Protein AF-G7E7Z1-F1 (afdb_monomer)

Sequence (340 aa):
MALSPLGRAVARSFDKIAPLSLAESWDNVGWLLQAARPRTGRPGRTVVLTIDLTTAVYRNLPEDTGIVVAYHPTLFSSIKQIGIGNNALQASILGLARDGISLYSPHTCLDAAVGGINTWLASAFDNVSDAKVCRPVANPPAHHEGAGLGKQVQLSSDVELDEAVKRIKSHLNLKTVMLARSDQPRSQRVRSIAICAGSGGSVIGNADADLLWTGEMSHHEILAATARGTHVVLCNHSNTERGYLHTLKRKLEEELSTDPQAESEAWRVIIAQEDRDPLDDEAASQNTFSVVSLRCCSGAQSSFVDEPRHKDKSAWGARVSLEYFEATSVIGKTAARSRT

Solvent-accessible surface area (backbone atoms only — not comparable to full-atom values): 20015 Å² total; per-residue (Å²): 132,75,75,52,73,63,53,52,45,53,51,57,36,35,58,72,64,30,32,74,84,50,36,55,95,86,60,62,63,46,78,80,37,83,32,86,52,52,38,93,96,28,86,23,41,27,37,36,38,36,51,59,78,40,61,63,34,61,75,66,56,62,84,42,40,22,32,37,38,21,37,50,44,91,69,65,62,94,75,93,73,87,41,66,87,76,41,66,58,44,32,39,53,54,45,34,47,73,58,14,25,20,32,34,14,53,40,52,5,36,42,12,21,59,87,19,50,29,51,55,61,52,62,47,46,92,50,65,67,47,77,45,51,58,44,64,52,93,75,56,58,91,96,27,79,78,19,16,39,29,25,35,37,32,44,71,64,70,37,52,59,70,56,53,52,47,32,49,25,65,66,60,73,40,94,73,67,51,72,49,74,30,95,60,46,78,52,98,43,37,38,26,37,23,32,20,51,28,75,19,35,91,64,42,55,83,58,93,47,34,29,38,39,27,7,37,66,55,72,68,50,51,50,57,25,25,76,70,11,24,26,40,38,33,55,44,39,57,53,53,45,54,71,45,52,62,55,50,44,50,55,48,48,58,44,44,66,71,40,96,58,28,83,86,58,65,61,46,70,48,68,47,88,63,55,69,66,95,72,78,63,62,76,79,74,42,100,67,92,80,87,83,74,84,74,81,84,85,82,82,83,86,80,90,78,85,84,84,88,81,87,86,87,89,82,93,76,93,78,90,79,91,81,85,81,84,85,84,81,86,78,86,78,87,77,87,83,81,85,132

Organism: Mixia osmundae (strain CBS 9802 / IAM 14324 / JCM 22182 / KY 12970) (NCBI:txid764103)

Secondary structure (DSSP, 8-state):
-PPPHHHHHHHHHHHHHS-GGGS-TT---EEEE--SSPPTT----EEEEESS--HHHHHT--TTEEEEEESS-TT-S--S---TTT-HHHHHHHHHHHHT-EEEE-THHHHHSTTSHHHHHHTT-TTEEEEEEEEE-SSPPTT-TT-EEEEEEEEEEEE-HHHHHHHHHHHHT-S--EEE--SS-SSSSEEEEEEESSSTHHHHTT--SSEEEES---HHHHHHHHHTT--EEE--TTHHHHTHHHHHHHHHHHHHHTSTTHHHHT-EEEE-TT---SS--HHHH-------------------------------------PPPP--------------

Nearest PDB structures (foldseek):
  2gx8-assembly1_C-2  TM=8.468E-01  e=5.141E-20  Bacillus cereus ATCC 14579
  2nyd-assembly1_A-3  TM=7.989E-01  e=4.275E-20  Staphylococcus aureus subsp. aureus N315
  3lnl-assembly1_A  TM=7.976E-01  e=4.275E-20  Staphylococcus aureus subsp. aureus N315
  3lnl-assembly1_B  TM=7.979E-01  e=8.707E-19  Staphylococcus aureus subsp. aureus N315
  2nyd-assembly1_B-3  TM=7.815E-01  e=1.114E-18  Staphylococcus aureus subsp. aureus N315

Structure (mmCIF, N/CA/C/O backbone):
data_AF-G7E7Z1-F1
#
_entry.id   AF-G7E7Z1-F1
#
loop_
_atom_site.group_PDB
_atom_site.id
_atom_site.type_symbol
_atom_site.label_atom_id
_atom_site.label_alt_id
_atom_site.label_comp_id
_atom_site.label_asym_id
_atom_site.label_entity_id
_atom_site.label_seq_id
_atom_site.pdbx_PDB_ins_code
_atom_site.Cartn_x
_atom_site.Cartn_y
_atom_site.Cartn_z
_atom_site.occupancy
_atom_site.B_iso_or_equiv
_atom_site.auth_seq_id
_atom_site.auth_comp_id
_atom_site.auth_asym_id
_atom_site.auth_atom_id
_atom_site.pdbx_PDB_model_num
ATOM 1 N N . MET A 1 1 ? 7.240 -4.118 -29.461 1.00 58.16 1 MET A N 1
ATOM 2 C CA . MET A 1 1 ? 8.470 -4.669 -28.837 1.00 58.16 1 MET A CA 1
ATOM 3 C C . MET A 1 1 ? 8.045 -5.459 -27.606 1.00 58.16 1 MET A C 1
ATOM 5 O O . MET A 1 1 ? 6.964 -5.181 -27.109 1.00 58.16 1 MET A O 1
ATOM 9 N N . ALA A 1 2 ? 8.819 -6.443 -27.147 1.00 71.88 2 ALA A N 1
ATOM 10 C CA . ALA A 1 2 ? 8.490 -7.200 -25.933 1.00 71.88 2 ALA A CA 1
ATOM 11 C C . ALA A 1 2 ? 9.121 -6.556 -24.685 1.00 71.88 2 ALA A C 1
ATOM 13 O O . ALA A 1 2 ? 10.171 -5.922 -24.799 1.00 71.88 2 ALA A O 1
ATOM 14 N N . LEU A 1 3 ? 8.513 -6.770 -23.511 1.00 82.00 3 LEU A N 1
ATOM 15 C CA . LEU A 1 3 ? 9.099 -6.430 -22.206 1.00 82.00 3 LEU A CA 1
ATOM 16 C C . LEU A 1 3 ? 10.510 -7.025 -22.052 1.00 82.00 3 LEU A C 1
ATOM 18 O O . LEU A 1 3 ? 10.794 -8.10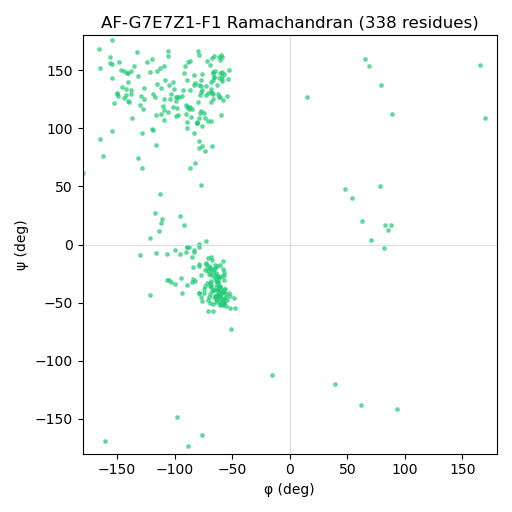8 -22.577 1.00 82.00 3 LEU A O 1
ATOM 22 N N . SER A 1 4 ? 11.370 -6.348 -21.284 1.00 87.44 4 SER A N 1
ATOM 23 C CA . SER A 1 4 ? 12.692 -6.857 -20.887 1.00 87.44 4 SER A CA 1
ATOM 24 C C . SER A 1 4 ? 12.581 -8.172 -20.087 1.00 87.44 4 SER A C 1
ATOM 26 O O . SER A 1 4 ? 11.496 -8.486 -19.591 1.00 87.44 4 SER A O 1
ATOM 28 N N . PRO A 1 5 ? 13.670 -8.956 -19.936 1.00 90.19 5 PRO A N 1
ATOM 29 C CA . PRO A 1 5 ? 13.699 -10.122 -19.046 1.00 90.19 5 PRO A CA 1
ATOM 30 C C . PRO A 1 5 ? 13.132 -9.821 -17.653 1.00 90.19 5 PRO A C 1
ATOM 32 O O . PRO A 1 5 ? 12.132 -10.426 -17.267 1.00 90.19 5 PRO A O 1
ATOM 35 N N . LEU A 1 6 ? 13.670 -8.790 -16.988 1.00 93.12 6 LEU A N 1
ATOM 36 C CA . LEU A 1 6 ? 13.187 -8.317 -15.690 1.00 93.12 6 LEU A CA 1
ATOM 37 C C . LEU A 1 6 ? 11.713 -7.883 -15.743 1.00 93.12 6 LEU A C 1
ATOM 39 O O . LEU A 1 6 ? 10.948 -8.223 -14.852 1.00 93.12 6 LEU A O 1
ATOM 43 N N . GLY A 1 7 ? 11.278 -7.182 -16.798 1.00 93.75 7 GLY A N 1
ATOM 44 C CA . GLY A 1 7 ? 9.880 -6.758 -16.945 1.00 93.75 7 GLY A CA 1
ATOM 45 C C . GLY A 1 7 ? 8.905 -7.933 -17.024 1.00 93.75 7 GLY A C 1
ATOM 46 O O . GLY A 1 7 ? 7.845 -7.904 -16.406 1.00 93.75 7 GLY A O 1
ATOM 47 N N . ARG A 1 8 ? 9.273 -9.008 -17.732 1.00 92.81 8 ARG A N 1
ATOM 48 C CA . ARG A 1 8 ? 8.460 -10.234 -17.784 1.00 92.81 8 ARG A CA 1
ATOM 49 C C . ARG A 1 8 ? 8.453 -10.982 -16.450 1.00 92.81 8 ARG A C 1
ATOM 51 O O . ARG A 1 8 ? 7.424 -11.556 -16.111 1.00 92.81 8 ARG A O 1
ATOM 58 N N . ALA A 1 9 ? 9.571 -10.985 -15.725 1.00 95.50 9 ALA A N 1
ATOM 59 C CA . ALA A 1 9 ? 9.655 -11.592 -14.401 1.00 95.50 9 ALA A CA 1
ATOM 60 C C . ALA A 1 9 ? 8.789 -10.828 -13.389 1.00 95.50 9 ALA A C 1
ATOM 62 O O . ALA A 1 9 ? 7.896 -11.423 -12.802 1.00 95.50 9 ALA A O 1
ATOM 63 N N . VAL A 1 10 ? 8.936 -9.499 -13.301 1.00 96.62 10 VAL A N 1
ATOM 64 C CA . VAL A 1 10 ? 8.112 -8.629 -12.441 1.00 96.62 10 VAL A CA 1
ATOM 65 C C . VAL A 1 10 ? 6.617 -8.788 -12.725 1.00 96.62 10 VAL A C 1
ATOM 67 O O . VAL A 1 10 ? 5.844 -8.892 -11.778 1.00 96.62 10 VAL A O 1
ATOM 70 N N . ALA A 1 11 ? 6.198 -8.872 -13.996 1.00 95.62 11 ALA A N 1
ATOM 71 C CA . ALA A 1 11 ? 4.798 -9.145 -14.333 1.00 95.62 11 ALA A CA 1
ATOM 72 C C . ALA A 1 11 ? 4.307 -10.475 -13.724 1.00 95.62 11 ALA A C 1
ATOM 74 O O . ALA A 1 11 ? 3.325 -10.472 -12.987 1.00 95.62 11 ALA A O 1
ATOM 75 N N . ARG A 1 12 ? 5.041 -11.580 -13.939 1.00 96.00 12 ARG A N 1
ATOM 76 C CA . ARG A 1 12 ? 4.711 -12.899 -13.361 1.00 96.00 12 ARG A CA 1
ATOM 77 C C . ARG A 1 12 ? 4.719 -12.908 -11.832 1.00 96.00 12 ARG A C 1
ATOM 79 O O . ARG A 1 12 ? 3.913 -13.609 -11.230 1.00 96.00 12 ARG A O 1
ATOM 86 N N . SER A 1 13 ? 5.631 -12.167 -11.204 1.00 97.31 13 SER A N 1
ATOM 87 C CA . SER A 1 13 ? 5.672 -12.030 -9.747 1.00 97.31 13 SER A CA 1
ATOM 88 C C . SER A 1 13 ? 4.419 -11.321 -9.233 1.00 97.31 13 SER A C 1
ATOM 90 O O . SER A 1 13 ? 3.801 -11.788 -8.280 1.00 97.31 13 SER A O 1
ATOM 92 N N . PHE A 1 14 ? 3.987 -10.233 -9.881 1.00 97.38 14 PHE A N 1
ATOM 93 C CA . PHE A 1 14 ? 2.755 -9.543 -9.494 1.00 97.38 14 PHE A CA 1
ATOM 94 C C . PHE A 1 14 ? 1.488 -10.353 -9.782 1.00 97.38 14 PHE A C 1
ATOM 96 O O . PHE A 1 14 ? 0.588 -10.316 -8.949 1.00 97.38 14 PHE A O 1
ATOM 103 N N . ASP A 1 15 ? 1.443 -11.165 -10.843 1.00 95.94 15 ASP A N 1
ATOM 104 C CA . ASP A 1 15 ? 0.329 -12.097 -11.095 1.00 95.94 15 ASP A CA 1
ATOM 105 C C . ASP A 1 15 ? 0.085 -13.081 -9.927 1.00 95.94 15 ASP A C 1
ATOM 107 O O . ASP A 1 15 ? -1.032 -13.567 -9.768 1.00 95.94 15 ASP A O 1
ATOM 111 N N . LYS A 1 16 ? 1.102 -13.350 -9.090 1.00 96.56 16 LYS A N 1
ATOM 112 C CA . LYS A 1 16 ? 0.993 -14.166 -7.864 1.00 96.56 16 LYS A CA 1
ATOM 113 C C . LYS A 1 16 ? 0.881 -13.350 -6.571 1.00 96.56 16 LYS A C 1
ATOM 115 O O . LYS A 1 16 ? 0.265 -13.798 -5.612 1.00 96.56 16 LYS A O 1
ATOM 120 N N . ILE A 1 17 ? 1.534 -12.188 -6.488 1.00 97.19 17 ILE A N 1
ATOM 121 C CA . ILE A 1 17 ? 1.544 -11.357 -5.268 1.00 97.19 17 ILE A CA 1
ATOM 122 C C . ILE A 1 17 ? 0.220 -10.598 -5.121 1.00 97.19 17 ILE A C 1
ATOM 124 O O . ILE A 1 17 ? -0.327 -10.507 -4.022 1.00 97.19 17 ILE A O 1
ATOM 128 N N . ALA A 1 18 ? -0.252 -10.015 -6.222 1.00 97.31 18 ALA A N 1
ATOM 129 C CA . ALA A 1 18 ? -1.408 -9.133 -6.297 1.00 97.31 18 ALA A CA 1
ATOM 130 C C . ALA A 1 18 ? -1.873 -9.035 -7.769 1.00 97.31 18 ALA A C 1
ATOM 132 O O . ALA A 1 18 ? -1.567 -8.050 -8.448 1.00 97.31 18 ALA A O 1
ATOM 133 N N . PRO A 1 19 ? -2.555 -10.062 -8.309 1.00 97.19 19 PRO A N 1
ATOM 134 C CA . PRO A 1 19 ? -2.998 -10.062 -9.699 1.00 97.19 19 PRO A CA 1
ATOM 135 C C . PRO A 1 19 ? -3.925 -8.882 -9.997 1.00 97.19 19 PRO A C 1
ATOM 137 O O . PRO A 1 19 ? -4.789 -8.531 -9.194 1.00 97.19 19 PRO A O 1
ATOM 140 N N . LEU A 1 20 ? -3.790 -8.302 -11.194 1.00 97.19 20 LEU A N 1
ATOM 141 C CA . LEU A 1 20 ? -4.512 -7.085 -11.602 1.00 97.19 20 LEU A CA 1
ATOM 142 C C . LEU A 1 20 ? -6.046 -7.216 -11.545 1.00 97.19 20 LEU A C 1
ATOM 144 O O . LEU A 1 20 ? -6.742 -6.215 -11.437 1.00 97.19 20 LEU A O 1
ATOM 148 N N . SER A 1 21 ? -6.581 -8.439 -11.578 1.00 96.81 21 SER A N 1
ATOM 149 C CA . SER A 1 21 ? -8.015 -8.730 -11.419 1.00 96.81 21 SER A CA 1
ATOM 150 C C . SER A 1 21 ? -8.569 -8.462 -10.012 1.00 96.81 21 SER A C 1
ATOM 152 O O . SER A 1 21 ? -9.785 -8.471 -9.839 1.00 96.81 21 SER A O 1
ATOM 154 N N . LEU A 1 22 ? -7.705 -8.215 -9.020 1.00 97.81 22 LEU A N 1
ATOM 155 C CA . LEU A 1 22 ? -8.094 -7.768 -7.679 1.00 97.81 22 LEU A CA 1
ATOM 156 C C . LEU A 1 22 ? -8.276 -6.246 -7.573 1.00 97.81 22 LEU A C 1
ATOM 158 O O . LEU A 1 22 ? -8.746 -5.778 -6.538 1.00 97.81 22 LEU A O 1
ATOM 162 N N . ALA A 1 23 ? -7.868 -5.480 -8.590 1.00 97.38 23 ALA A N 1
ATOM 163 C CA . ALA A 1 23 ? -7.979 -4.028 -8.574 1.00 97.38 23 ALA A CA 1
ATOM 164 C C . AL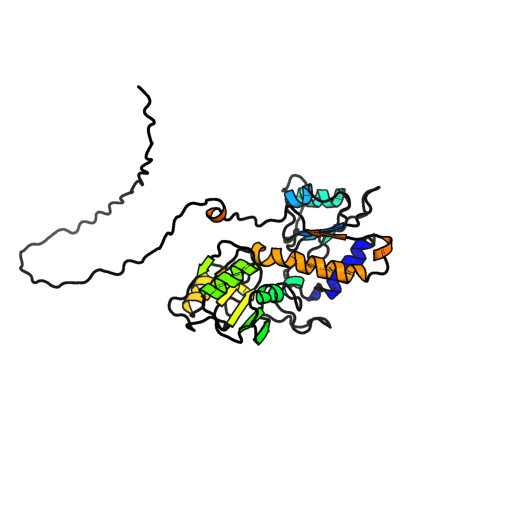A A 1 23 ? -9.433 -3.552 -8.666 1.00 97.38 23 ALA A C 1
ATOM 166 O O . ALA A 1 23 ? -10.315 -4.211 -9.222 1.00 97.38 23 ALA A O 1
ATOM 167 N N . GLU A 1 24 ? -9.660 -2.353 -8.150 1.00 96.50 24 GLU A N 1
ATOM 168 C CA . GLU A 1 24 ? -10.919 -1.641 -8.290 1.00 96.50 24 GLU A CA 1
ATOM 169 C C . GLU A 1 24 ? -11.200 -1.238 -9.744 1.00 96.50 24 GLU A C 1
ATOM 171 O O . GLU A 1 24 ? -10.302 -0.885 -10.504 1.00 96.50 24 GLU A O 1
ATOM 176 N N . SER A 1 25 ? -12.478 -1.209 -10.131 1.00 95.00 25 SER A N 1
ATOM 177 C CA . SER A 1 25 ? -12.891 -0.927 -11.517 1.00 95.00 25 SER A CA 1
ATOM 178 C C . SER A 1 25 ? -12.622 0.505 -12.000 1.00 95.00 25 SER A C 1
ATOM 180 O O . SER A 1 25 ? -12.721 0.770 -13.198 1.00 95.00 25 SER A O 1
ATOM 182 N N . TRP A 1 26 ? -12.314 1.427 -11.085 1.00 94.12 26 TRP A N 1
ATOM 183 C CA . TRP A 1 26 ? -11.920 2.810 -11.371 1.00 94.12 26 TRP A CA 1
ATOM 184 C C . TRP A 1 26 ? -10.400 3.013 -11.407 1.00 94.12 26 TRP A C 1
ATOM 186 O O . TRP A 1 26 ? -9.951 4.107 -11.747 1.00 94.12 26 TRP A O 1
ATOM 196 N N . ASP A 1 27 ? -9.618 2.004 -11.024 1.00 96.75 27 ASP A N 1
ATOM 197 C CA . ASP A 1 27 ? -8.184 2.137 -10.794 1.00 96.75 27 ASP A CA 1
ATOM 198 C C . ASP A 1 27 ? -7.353 1.957 -12.076 1.00 96.75 27 ASP A C 1
ATOM 200 O O . ASP A 1 27 ? -7.785 1.330 -13.046 1.00 96.75 27 ASP A O 1
ATOM 204 N N . ASN A 1 28 ? -6.132 2.496 -12.082 1.00 97.00 28 ASN A N 1
ATOM 205 C CA . ASN A 1 28 ? -5.190 2.374 -13.192 1.00 97.00 28 ASN A CA 1
ATOM 206 C C . ASN A 1 28 ? -3.943 1.593 -12.758 1.00 97.00 28 ASN A C 1
ATOM 208 O O . ASN A 1 28 ? -2.931 2.171 -12.362 1.00 97.00 28 ASN A O 1
ATOM 212 N N . VAL A 1 29 ? -4.036 0.267 -12.836 1.00 97.81 29 VAL A N 1
ATOM 213 C CA . VAL A 1 29 ? -3.003 -0.676 -12.384 1.00 97.81 29 VAL A CA 1
ATOM 214 C C . VAL A 1 29 ? -2.233 -1.320 -13.540 1.00 97.81 29 VAL A C 1
ATOM 216 O O . VAL A 1 29 ? -2.676 -1.359 -14.688 1.00 97.81 29 VAL A O 1
ATOM 219 N N . GLY A 1 30 ? -1.071 -1.889 -13.231 1.00 97.81 30 GLY A N 1
ATOM 220 C CA . GLY A 1 30 ? -0.196 -2.564 -14.182 1.00 97.81 30 GLY A CA 1
ATOM 221 C C . GLY A 1 30 ? 0.867 -1.637 -14.771 1.00 97.81 30 GLY A C 1
ATOM 222 O O . GLY A 1 30 ? 1.461 -0.817 -14.072 1.00 97.81 30 GLY A O 1
ATOM 223 N N . TRP A 1 31 ? 1.166 -1.797 -16.062 1.00 96.94 31 TRP A N 1
ATOM 224 C CA . TRP A 1 31 ? 2.212 -1.030 -16.745 1.00 96.94 31 TRP A CA 1
ATOM 225 C C . TRP A 1 31 ? 1.728 0.366 -17.150 1.00 96.94 31 TRP A C 1
ATOM 227 O O . TRP A 1 31 ? 1.052 0.519 -18.164 1.00 96.94 31 TRP A O 1
ATOM 237 N N . LEU A 1 32 ? 2.156 1.387 -16.409 1.00 96.38 32 LEU A N 1
ATOM 238 C CA . LEU A 1 32 ? 1.870 2.795 -16.709 1.00 96.38 32 LEU A CA 1
ATOM 239 C C . LEU A 1 32 ? 2.825 3.374 -17.764 1.00 96.38 32 LEU A C 1
ATOM 241 O O . LEU A 1 32 ? 2.446 4.234 -18.555 1.00 96.38 32 LEU A O 1
ATOM 245 N N . LEU A 1 33 ? 4.068 2.887 -17.802 1.00 94.94 33 LEU A N 1
ATOM 246 C CA . LEU A 1 33 ? 5.051 3.218 -18.834 1.00 94.94 33 LEU A CA 1
ATOM 247 C C . LEU A 1 33 ? 5.874 1.974 -19.169 1.00 94.94 33 LEU A C 1
ATOM 249 O O . LEU A 1 33 ? 6.470 1.365 -18.284 1.00 94.94 33 LEU A O 1
ATOM 253 N N . GLN A 1 34 ? 5.973 1.631 -20.451 1.00 92.88 34 GLN A N 1
ATOM 254 C CA . GLN A 1 34 ? 6.888 0.595 -20.934 1.00 92.88 34 GLN A CA 1
ATOM 255 C C . GLN A 1 34 ? 7.983 1.247 -21.776 1.00 92.88 34 GLN A C 1
ATOM 257 O O . GLN A 1 34 ? 7.719 1.767 -22.862 1.00 92.88 34 GLN A O 1
ATOM 262 N N . ALA A 1 35 ? 9.219 1.229 -21.280 1.00 88.25 35 ALA A N 1
ATOM 263 C CA . ALA A 1 35 ? 10.358 1.749 -22.024 1.00 88.25 35 ALA A CA 1
ATOM 264 C C . ALA A 1 35 ? 10.803 0.750 -23.105 1.00 88.25 35 ALA A C 1
ATOM 266 O O . ALA A 1 35 ? 10.897 -0.454 -22.869 1.00 88.25 35 ALA A O 1
ATOM 267 N N . ALA A 1 36 ? 11.088 1.253 -24.309 1.00 72.50 36 ALA A N 1
ATOM 268 C CA . ALA A 1 36 ? 11.273 0.423 -25.501 1.00 72.50 36 ALA A CA 1
ATOM 269 C C . ALA A 1 36 ? 12.478 -0.539 -25.430 1.00 72.50 36 ALA A C 1
ATOM 271 O O . ALA A 1 36 ? 12.426 -1.616 -26.025 1.00 72.50 36 ALA A O 1
ATOM 272 N N . ARG A 1 37 ? 13.552 -0.146 -24.727 1.00 69.56 37 ARG A N 1
ATOM 273 C CA . ARG A 1 37 ? 14.757 -0.931 -24.389 1.00 69.56 37 ARG A CA 1
ATOM 274 C C . ARG A 1 37 ? 15.541 -0.211 -23.276 1.00 69.56 37 ARG A C 1
ATOM 276 O O . ARG A 1 37 ? 15.499 1.020 -23.244 1.00 69.56 37 ARG A O 1
ATOM 283 N N . PRO A 1 38 ? 16.305 -0.932 -22.433 1.00 67.25 38 PRO A N 1
ATOM 284 C CA . PRO A 1 38 ? 17.319 -0.320 -21.575 1.00 67.25 38 PRO A CA 1
ATOM 285 C C . PRO A 1 38 ? 18.365 0.435 -22.410 1.00 67.25 38 PRO A C 1
ATOM 287 O O . PRO A 1 38 ? 18.660 0.050 -23.549 1.00 67.25 38 PRO A O 1
ATOM 290 N N . ARG A 1 39 ? 18.927 1.519 -21.864 1.00 70.94 39 ARG A N 1
ATOM 291 C CA . ARG A 1 39 ? 19.930 2.332 -22.568 1.00 70.94 39 ARG A CA 1
ATOM 292 C C . ARG A 1 39 ? 21.225 1.534 -22.769 1.00 70.94 39 ARG A C 1
ATOM 294 O O . ARG A 1 39 ? 21.594 0.719 -21.930 1.00 70.94 39 ARG A O 1
ATOM 301 N N . THR A 1 40 ? 21.962 1.779 -23.853 1.00 72.19 40 THR A N 1
ATOM 302 C CA . THR A 1 40 ? 23.257 1.113 -24.090 1.00 72.19 40 THR A CA 1
ATOM 303 C C . THR A 1 40 ? 24.202 1.301 -22.895 1.00 72.19 40 THR A C 1
ATOM 305 O O . THR A 1 40 ? 24.401 2.417 -22.416 1.00 72.19 40 THR A O 1
ATOM 308 N N . GLY A 1 41 ? 24.746 0.193 -22.380 1.00 75.25 41 GLY A N 1
ATOM 309 C CA . GLY A 1 41 ? 25.584 0.174 -21.172 1.00 75.25 41 GLY A CA 1
ATOM 310 C C . GLY A 1 41 ? 24.832 0.176 -19.830 1.00 75.25 41 GLY A C 1
ATOM 311 O O . GLY A 1 41 ? 25.480 0.071 -18.796 1.00 75.25 41 GLY A O 1
ATOM 312 N N . ARG A 1 42 ? 23.493 0.251 -19.818 1.00 83.62 42 ARG A N 1
ATOM 313 C CA . ARG A 1 42 ? 22.650 0.137 -18.614 1.00 83.62 42 ARG A CA 1
ATOM 314 C C . ARG A 1 42 ? 21.705 -1.063 -18.769 1.00 83.62 42 ARG A C 1
ATOM 316 O O . ARG A 1 42 ? 20.707 -0.938 -19.475 1.00 83.62 42 ARG A O 1
ATOM 323 N N . PRO A 1 43 ? 22.015 -2.234 -18.183 1.00 84.12 43 PRO A N 1
ATOM 324 C CA . PRO A 1 43 ? 21.219 -3.446 -18.383 1.00 84.12 43 PRO A CA 1
ATOM 325 C C . PRO A 1 43 ? 19.835 -3.375 -17.716 1.00 84.12 43 PRO A C 1
ATOM 327 O O . PRO A 1 43 ? 18.903 -4.012 -18.204 1.00 84.12 43 PRO A O 1
ATOM 330 N N . GLY A 1 44 ? 19.672 -2.562 -16.668 1.00 91.50 44 GLY A N 1
ATOM 331 C CA . GLY A 1 44 ? 18.386 -2.291 -16.030 1.00 91.50 44 GLY A CA 1
ATOM 332 C C . GLY A 1 44 ? 17.948 -3.424 -15.106 1.00 91.50 44 GLY A C 1
ATOM 333 O O . GLY A 1 44 ? 16.831 -3.920 -15.235 1.00 91.50 44 GLY A O 1
ATOM 334 N N . ARG A 1 45 ? 18.832 -3.865 -14.200 1.00 93.56 45 ARG A N 1
ATOM 335 C CA . ARG A 1 45 ? 18.610 -5.029 -13.311 1.00 93.56 45 ARG A CA 1
ATOM 336 C C . ARG A 1 45 ? 17.952 -4.684 -11.977 1.00 93.56 45 ARG A C 1
ATOM 338 O O . ARG A 1 45 ? 17.619 -5.578 -11.201 1.00 93.56 45 ARG A O 1
ATOM 345 N N . THR A 1 46 ? 17.773 -3.395 -11.697 1.00 96.38 46 THR A N 1
ATOM 346 C CA . THR A 1 46 ? 17.189 -2.906 -10.443 1.00 96.38 46 THR A CA 1
ATOM 347 C C . THR A 1 46 ? 15.698 -2.630 -10.610 1.00 96.38 46 THR A C 1
ATOM 349 O O . THR A 1 46 ? 15.306 -1.852 -11.487 1.00 96.38 46 THR A O 1
ATOM 352 N N . VAL A 1 47 ? 14.893 -3.212 -9.721 1.00 98.56 47 VAL A N 1
ATOM 353 C CA . VAL A 1 47 ? 13.530 -2.757 -9.422 1.00 98.56 47 VAL A CA 1
ATOM 354 C C . VAL A 1 47 ? 13.593 -1.800 -8.233 1.00 98.56 47 VAL A C 1
ATOM 356 O O . VAL A 1 47 ? 14.163 -2.141 -7.196 1.00 98.56 47 VAL A O 1
ATOM 359 N N . VAL A 1 48 ? 13.009 -0.612 -8.367 1.00 98.81 48 VAL A N 1
ATOM 360 C CA . VAL A 1 48 ? 12.906 0.375 -7.283 1.00 98.81 48 VAL A CA 1
ATOM 361 C C . VAL A 1 48 ? 11.451 0.485 -6.843 1.00 98.81 48 VAL A C 1
ATOM 363 O O . VAL A 1 48 ? 10.598 0.848 -7.647 1.00 98.81 48 VAL A O 1
ATOM 366 N N . LEU A 1 49 ? 11.171 0.174 -5.580 1.00 98.88 49 LEU A N 1
ATOM 367 C CA . LEU A 1 49 ? 9.862 0.347 -4.954 1.00 98.88 49 LEU A CA 1
ATOM 368 C C . LEU A 1 49 ? 9.744 1.741 -4.328 1.00 98.88 49 LEU A C 1
ATOM 370 O O . LEU A 1 49 ? 1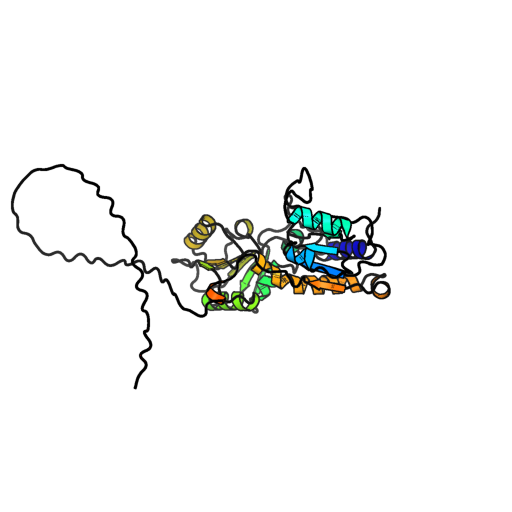0.698 2.233 -3.722 1.00 98.88 49 LEU A O 1
ATOM 374 N N . THR A 1 50 ? 8.570 2.351 -4.432 1.00 98.75 50 THR A N 1
ATOM 375 C CA . THR A 1 50 ? 8.228 3.648 -3.831 1.00 98.75 50 THR A CA 1
ATOM 376 C C . THR A 1 50 ? 6.710 3.696 -3.613 1.00 98.75 50 THR A C 1
ATOM 378 O O . THR A 1 50 ? 5.981 2.987 -4.308 1.00 98.75 50 THR A O 1
ATOM 381 N N . ILE A 1 51 ? 6.212 4.502 -2.678 1.00 98.31 51 ILE A N 1
ATOM 382 C CA . ILE A 1 51 ? 4.796 4.868 -2.620 1.00 98.31 51 ILE A CA 1
ATOM 383 C C . ILE A 1 51 ? 4.487 5.820 -3.780 1.00 98.31 51 ILE A C 1
ATOM 385 O O . ILE A 1 51 ? 3.712 5.472 -4.672 1.00 98.31 51 ILE A O 1
ATOM 389 N N . ASP A 1 52 ? 5.202 6.947 -3.844 1.00 97.62 52 ASP A N 1
ATOM 390 C CA . ASP A 1 52 ? 4.984 8.012 -4.826 1.00 97.62 52 ASP A CA 1
ATOM 391 C C . ASP A 1 52 ? 6.205 8.252 -5.723 1.00 97.62 52 ASP A C 1
ATOM 393 O O . ASP A 1 52 ? 7.310 8.527 -5.248 1.00 97.62 52 ASP A O 1
ATOM 397 N N . LEU A 1 53 ? 6.007 8.274 -7.047 1.00 97.56 53 LEU A N 1
ATOM 398 C CA . LEU A 1 53 ? 7.032 8.764 -7.978 1.00 97.56 53 LEU A CA 1
ATOM 399 C C . LEU A 1 53 ? 7.132 10.295 -7.904 1.00 97.56 53 LEU A C 1
ATOM 401 O O . LEU A 1 53 ? 6.614 11.027 -8.750 1.00 97.56 53 LEU A O 1
ATOM 405 N N . THR A 1 54 ? 7.842 10.792 -6.899 1.00 96.94 54 THR A N 1
ATOM 406 C CA . THR A 1 54 ? 8.194 12.210 -6.817 1.00 96.94 54 THR A CA 1
ATOM 407 C C . THR A 1 54 ? 9.370 12.542 -7.741 1.00 96.94 54 THR A C 1
ATOM 409 O O . THR A 1 54 ? 10.153 11.683 -8.158 1.00 96.94 54 THR A O 1
ATOM 412 N N . THR A 1 55 ? 9.565 13.830 -8.028 1.00 96.38 55 THR A N 1
ATOM 413 C CA . THR A 1 55 ? 10.763 14.298 -8.742 1.00 96.38 55 THR A CA 1
ATOM 414 C C . THR A 1 55 ? 12.056 14.028 -7.961 1.00 96.38 55 THR A C 1
ATOM 416 O O . THR A 1 55 ? 13.103 13.862 -8.585 1.00 96.38 55 THR A O 1
ATOM 419 N N . ALA A 1 56 ? 12.006 13.952 -6.625 1.00 97.44 56 ALA A N 1
ATOM 420 C CA . ALA A 1 56 ? 13.155 13.571 -5.802 1.00 97.44 56 ALA A CA 1
ATOM 421 C C . ALA A 1 56 ? 13.503 12.085 -5.984 1.00 97.44 56 ALA A C 1
ATOM 423 O O . ALA A 1 56 ? 14.664 11.769 -6.238 1.00 97.44 56 ALA A O 1
ATOM 424 N N . VAL A 1 57 ? 12.496 11.201 -5.967 1.00 98.12 57 VAL A N 1
ATOM 425 C CA . VAL A 1 57 ? 12.660 9.768 -6.264 1.00 98.12 57 VAL A CA 1
ATOM 426 C C . VAL A 1 57 ? 13.253 9.576 -7.658 1.00 98.12 57 VAL A C 1
ATOM 428 O O . VAL A 1 57 ? 14.299 8.948 -7.779 1.00 98.12 57 VAL A O 1
ATOM 431 N N . TYR A 1 58 ? 12.663 10.183 -8.697 1.00 97.69 58 TYR A N 1
ATOM 432 C CA . TYR A 1 58 ? 13.166 10.079 -10.075 1.00 97.69 58 TYR A CA 1
ATOM 433 C C . TYR A 1 58 ? 14.627 10.546 -10.226 1.00 97.69 58 TYR A C 1
ATOM 435 O O . TYR A 1 58 ? 15.430 9.863 -10.861 1.00 97.69 58 TYR A O 1
ATOM 443 N N . ARG A 1 59 ? 14.997 11.694 -9.639 1.00 96.81 59 ARG A N 1
ATOM 444 C CA . ARG A 1 59 ? 16.356 12.258 -9.764 1.00 96.81 59 ARG A CA 1
ATOM 445 C C . ARG A 1 59 ? 17.440 11.421 -9.084 1.00 96.81 59 ARG A C 1
ATOM 447 O O . ARG A 1 59 ? 18.595 11.538 -9.481 1.00 96.81 59 ARG A O 1
ATOM 454 N N . ASN A 1 60 ? 17.077 10.606 -8.095 1.00 97.81 60 ASN A N 1
ATOM 455 C CA . ASN A 1 60 ? 18.004 9.803 -7.294 1.00 97.81 60 ASN A CA 1
ATOM 456 C C . ASN A 1 60 ? 17.871 8.287 -7.549 1.00 97.81 60 ASN A C 1
ATOM 458 O O . ASN A 1 60 ? 18.335 7.477 -6.745 1.00 97.81 60 ASN A O 1
ATOM 462 N N . LEU A 1 61 ? 17.257 7.879 -8.667 1.00 97.44 61 LEU A N 1
ATOM 463 C CA . LEU A 1 61 ? 17.255 6.476 -9.089 1.00 97.44 61 LEU A CA 1
ATOM 464 C C . LEU A 1 61 ? 18.689 5.999 -9.400 1.00 97.44 61 LEU A C 1
ATOM 466 O O . LEU A 1 61 ? 19.428 6.706 -10.091 1.00 97.44 61 LEU A O 1
ATOM 470 N N . PRO A 1 62 ? 19.095 4.786 -8.970 1.00 95.88 62 PRO A N 1
ATOM 471 C CA . PRO A 1 62 ? 20.365 4.196 -9.386 1.00 95.88 62 PRO A CA 1
ATOM 472 C C . PRO A 1 62 ? 20.477 4.082 -10.910 1.00 95.88 62 PRO A C 1
ATOM 474 O O . PRO A 1 62 ? 19.493 3.779 -11.585 1.00 95.88 62 PRO A O 1
ATOM 477 N N . GLU A 1 63 ? 21.688 4.219 -11.456 1.00 92.12 63 GLU A N 1
ATOM 478 C CA . GLU A 1 63 ? 21.910 4.173 -12.912 1.00 92.12 63 GLU A CA 1
ATOM 479 C C . GLU A 1 63 ? 21.452 2.870 -13.586 1.00 92.12 63 GLU A C 1
ATOM 481 O O . GLU A 1 63 ? 21.108 2.878 -14.765 1.00 92.12 63 GLU A O 1
ATOM 486 N N . ASP A 1 64 ? 21.442 1.762 -12.842 1.00 93.12 64 ASP A N 1
ATOM 487 C CA . ASP A 1 64 ? 21.008 0.436 -13.300 1.00 93.12 64 ASP A CA 1
ATOM 488 C C . ASP A 1 64 ? 19.531 0.134 -12.957 1.00 93.12 64 ASP A C 1
ATOM 490 O O . ASP A 1 64 ? 19.115 -1.019 -12.811 1.00 93.12 64 ASP A O 1
ATOM 494 N N . THR A 1 65 ? 18.718 1.178 -12.786 1.00 96.12 65 THR A N 1
ATOM 495 C CA . THR A 1 65 ? 17.258 1.045 -12.709 1.00 96.12 65 THR A CA 1
ATOM 496 C C . THR A 1 65 ? 16.709 0.594 -14.055 1.00 96.12 65 THR A C 1
ATOM 498 O O . THR A 1 65 ? 16.971 1.219 -15.077 1.00 96.12 65 THR A O 1
ATOM 501 N N . GLY A 1 66 ? 15.949 -0.502 -14.056 1.00 95.25 66 GLY A N 1
ATOM 502 C CA . GLY A 1 66 ? 15.156 -0.930 -15.211 1.00 95.25 66 GLY A CA 1
ATOM 503 C C . GLY A 1 66 ? 13.663 -0.688 -15.014 1.00 95.25 66 GLY A C 1
ATOM 504 O O . GLY A 1 66 ? 12.942 -0.444 -15.983 1.00 95.25 66 GLY A O 1
ATOM 505 N N . ILE A 1 67 ? 13.190 -0.751 -13.765 1.00 97.50 67 ILE A N 1
ATOM 506 C CA . ILE A 1 67 ? 11.771 -0.638 -13.418 1.00 97.50 67 ILE A CA 1
ATOM 507 C C . ILE A 1 67 ? 11.617 0.159 -12.123 1.00 97.50 67 ILE A C 1
ATOM 509 O O . ILE A 1 67 ? 12.289 -0.125 -11.133 1.00 97.50 67 ILE A O 1
ATOM 513 N N . VAL A 1 68 ? 10.682 1.104 -12.115 1.00 98.56 68 VAL A N 1
ATOM 514 C CA . VAL A 1 68 ? 10.089 1.644 -10.890 1.00 98.56 68 VAL A CA 1
ATOM 515 C C . VAL A 1 68 ? 8.729 0.981 -10.678 1.00 98.56 68 VAL A C 1
ATOM 517 O O . VAL A 1 68 ? 7.934 0.872 -11.611 1.00 98.56 68 VAL A O 1
ATOM 520 N N . VAL A 1 69 ? 8.463 0.547 -9.451 1.00 98.81 69 VAL A N 1
ATOM 521 C CA . VAL A 1 69 ? 7.141 0.138 -8.977 1.00 98.81 69 VAL A CA 1
ATOM 522 C C . VAL A 1 69 ? 6.672 1.215 -8.004 1.00 98.81 69 VAL A C 1
ATOM 524 O O . VAL A 1 69 ? 7.205 1.318 -6.899 1.00 98.81 69 VAL A O 1
ATOM 527 N N . ALA A 1 70 ? 5.711 2.032 -8.428 1.00 98.56 70 ALA A N 1
ATOM 528 C CA . ALA A 1 70 ? 5.082 3.046 -7.585 1.00 98.56 70 ALA A CA 1
ATOM 529 C C . ALA A 1 70 ? 3.760 2.501 -7.037 1.00 98.56 70 ALA A C 1
ATOM 531 O O . ALA A 1 70 ? 2.935 2.024 -7.816 1.00 98.56 70 ALA A O 1
ATOM 532 N N . TYR A 1 71 ? 3.558 2.546 -5.719 1.00 98.44 71 TYR A N 1
ATOM 533 C CA . TYR A 1 71 ? 2.313 2.098 -5.093 1.00 98.44 71 TYR A CA 1
ATOM 534 C C . TYR A 1 71 ? 1.122 2.862 -5.672 1.00 98.44 71 TYR A C 1
ATOM 536 O O . TYR A 1 71 ? 0.189 2.230 -6.157 1.00 98.44 71 TYR A O 1
ATOM 544 N N . HIS A 1 72 ? 1.210 4.195 -5.719 1.00 97.88 72 HIS A N 1
ATOM 545 C CA . HIS A 1 72 ? 0.192 5.048 -6.321 1.00 97.88 72 HIS A CA 1
ATOM 546 C C . HIS A 1 72 ? 0.333 5.152 -7.850 1.00 97.88 72 HIS A C 1
ATOM 548 O O . HIS A 1 72 ? 1.447 5.342 -8.363 1.0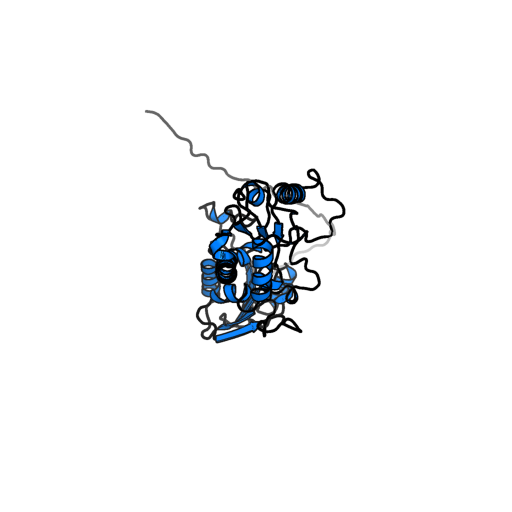0 97.88 72 HIS A O 1
ATOM 554 N N . PRO A 1 73 ? -0.782 5.117 -8.609 1.00 96.94 73 PRO A N 1
ATOM 555 C CA . PRO A 1 73 ? -0.750 5.282 -10.051 1.00 96.94 73 PRO A CA 1
ATOM 556 C C . PRO A 1 73 ? -0.354 6.699 -10.460 1.00 96.94 73 PRO A C 1
ATOM 558 O O . PRO A 1 73 ? -1.138 7.645 -10.436 1.00 96.94 73 PRO A O 1
ATOM 561 N N . THR A 1 74 ? 0.867 6.857 -10.957 1.00 93.69 74 THR A N 1
ATOM 562 C CA . THR A 1 74 ? 1.386 8.154 -11.431 1.00 93.69 74 THR A CA 1
ATOM 563 C C . THR A 1 74 ? 0.616 8.722 -12.630 1.00 93.69 74 THR A C 1
ATOM 565 O O . THR A 1 74 ? 0.740 9.898 -12.959 1.00 93.69 74 THR A O 1
ATOM 568 N N . LEU A 1 75 ? -0.136 7.869 -13.329 1.00 92.25 75 LEU A N 1
ATOM 569 C CA . LEU A 1 75 ? -1.020 8.208 -14.443 1.00 92.25 75 LEU A CA 1
ATOM 570 C C . LEU A 1 75 ? -2.489 7.988 -14.047 1.00 92.25 75 LEU A C 1
ATOM 572 O O . LEU A 1 75 ? -3.258 7.420 -14.816 1.00 92.25 75 LEU A O 1
ATOM 576 N N . PHE A 1 76 ? -2.877 8.405 -12.839 1.00 88.19 76 PHE A N 1
ATOM 577 C CA . PHE A 1 76 ? -4.215 8.147 -12.295 1.00 88.19 76 PHE A CA 1
ATOM 578 C C . PHE A 1 76 ? -5.368 8.673 -13.168 1.00 88.19 76 PHE A C 1
ATOM 580 O O . PHE A 1 76 ? -6.393 8.015 -13.307 1.00 88.19 76 PHE A O 1
ATOM 587 N N . SER A 1 77 ? -5.205 9.845 -13.792 1.00 87.88 77 SER A N 1
ATOM 588 C CA . SER A 1 77 ? -6.208 10.431 -14.691 1.00 87.88 77 SER A CA 1
ATOM 589 C C . SER A 1 77 ? -5.735 10.476 -16.146 1.00 87.88 77 SER A C 1
ATOM 591 O O . SER A 1 77 ? -4.541 10.582 -16.433 1.00 87.88 77 SER A O 1
ATOM 593 N N . SER A 1 78 ? -6.685 10.420 -17.085 1.00 87.56 78 SER A N 1
ATOM 594 C CA . SER A 1 78 ? -6.415 10.432 -18.528 1.00 87.56 78 SER A CA 1
ATOM 595 C C . SER A 1 78 ? -5.673 11.693 -18.981 1.00 87.56 78 SER A C 1
ATOM 597 O O . SER A 1 78 ? -6.238 12.789 -19.031 1.00 87.56 78 SER A O 1
ATOM 599 N N . ILE A 1 79 ? -4.416 11.530 -19.397 1.00 88.75 79 ILE A N 1
ATOM 600 C CA . ILE A 1 79 ? -3.573 12.629 -19.875 1.00 88.75 79 ILE A CA 1
ATOM 601 C C . ILE A 1 79 ? -3.737 12.822 -21.389 1.00 88.75 79 ILE A C 1
ATOM 603 O O . ILE A 1 79 ? -3.384 11.952 -22.179 1.00 88.75 79 ILE A O 1
ATOM 607 N N . LYS A 1 80 ? -4.214 14.003 -21.807 1.00 92.12 80 LYS A N 1
ATOM 608 C CA . LYS A 1 80 ? -4.358 14.369 -23.234 1.00 92.12 80 LYS A CA 1
ATOM 609 C C . LYS A 1 80 ? -3.039 14.759 -23.915 1.00 92.12 80 LYS A C 1
ATOM 611 O O . LYS A 1 80 ? -2.924 14.638 -25.129 1.00 92.12 80 LYS A O 1
ATOM 616 N N . GLN A 1 81 ? -2.065 15.252 -23.150 1.00 93.38 81 GLN A N 1
ATOM 617 C CA . GLN A 1 81 ? -0.754 15.679 -23.641 1.00 93.38 81 GLN A CA 1
ATOM 618 C C . GLN A 1 81 ? 0.305 15.481 -22.552 1.00 93.38 81 GLN A C 1
ATOM 620 O O . GLN A 1 81 ? 0.125 15.940 -21.422 1.00 93.38 81 GLN A O 1
ATOM 625 N N . ILE A 1 82 ? 1.421 14.843 -22.913 1.00 91.94 82 ILE A N 1
ATOM 626 C CA . ILE A 1 82 ? 2.596 14.685 -22.050 1.00 91.94 82 ILE A CA 1
ATOM 627 C C . ILE A 1 82 ? 3.678 15.665 -22.522 1.00 91.94 82 ILE A C 1
ATOM 629 O O . ILE A 1 82 ? 4.037 15.665 -23.698 1.00 91.94 82 ILE A O 1
ATOM 633 N N . GLY A 1 83 ? 4.193 16.510 -21.627 1.00 92.38 83 GLY A N 1
ATOM 634 C CA . GLY A 1 83 ? 5.189 17.530 -21.961 1.00 92.38 83 GLY A CA 1
ATOM 635 C C . GLY A 1 83 ? 6.051 17.937 -20.767 1.00 92.38 83 GLY A C 1
ATOM 636 O O . GLY A 1 83 ? 5.566 18.035 -19.644 1.00 92.38 83 GLY A O 1
ATOM 637 N N . ILE A 1 84 ? 7.338 18.209 -21.017 1.00 91.12 84 ILE A N 1
ATOM 638 C CA . ILE A 1 84 ? 8.329 18.541 -19.973 1.00 91.12 84 ILE A CA 1
ATOM 639 C C . ILE A 1 84 ? 7.927 19.807 -19.195 1.00 91.12 84 ILE A C 1
ATOM 641 O O . ILE A 1 84 ? 8.136 19.882 -17.989 1.00 91.12 84 ILE A O 1
ATOM 645 N N . GLY A 1 85 ? 7.326 20.790 -19.872 1.00 90.25 85 GLY A N 1
ATOM 646 C CA . GLY A 1 85 ? 6.876 22.044 -19.260 1.00 90.25 85 GLY A CA 1
ATOM 647 C C . GLY A 1 85 ? 5.502 21.990 -18.582 1.00 90.25 85 GLY A C 1
ATOM 648 O O . GLY A 1 85 ? 5.104 22.986 -17.992 1.00 90.25 85 GLY A O 1
ATOM 649 N N . ASN A 1 86 ? 4.767 20.874 -18.664 1.00 90.94 86 ASN A N 1
ATOM 650 C CA . ASN A 1 86 ? 3.385 20.810 -18.175 1.00 90.94 86 ASN A CA 1
ATOM 651 C C . ASN A 1 86 ? 3.321 20.707 -16.644 1.00 90.94 86 ASN A C 1
ATOM 653 O O . ASN A 1 86 ? 2.563 21.428 -16.006 1.00 90.94 86 ASN A O 1
ATOM 657 N N . ASN A 1 87 ? 4.096 19.787 -16.059 1.00 92.81 87 ASN A N 1
ATOM 658 C CA . ASN A 1 87 ? 4.333 19.680 -14.618 1.00 92.81 87 ASN A CA 1
ATOM 659 C C . ASN A 1 87 ? 5.533 18.755 -14.330 1.00 92.81 87 ASN A C 1
ATOM 661 O O . ASN A 1 87 ? 6.009 18.021 -15.200 1.00 92.81 87 ASN A O 1
ATOM 665 N N . ALA A 1 88 ? 6.006 18.772 -13.081 1.00 93.56 88 ALA A N 1
ATOM 666 C CA . ALA A 1 88 ? 7.185 18.024 -12.649 1.00 93.56 88 ALA A CA 1
ATOM 667 C C . ALA A 1 88 ? 7.027 16.490 -12.749 1.00 93.56 88 ALA A C 1
ATOM 669 O O . ALA A 1 88 ? 8.009 15.787 -13.005 1.00 93.56 88 ALA A O 1
ATOM 670 N N . LEU A 1 89 ? 5.804 15.964 -12.614 1.00 92.69 89 LEU A N 1
ATOM 671 C CA . LEU A 1 89 ? 5.519 14.534 -12.757 1.00 92.69 89 LEU A CA 1
ATOM 672 C C . LEU A 1 89 ? 5.643 14.086 -14.221 1.00 92.69 89 LEU A C 1
ATOM 674 O O . LEU A 1 89 ? 6.364 13.134 -14.507 1.00 92.69 89 LEU A O 1
ATOM 678 N N . GLN A 1 90 ? 5.049 14.819 -15.169 1.00 95.00 90 GLN A N 1
ATOM 679 C CA . GLN A 1 90 ? 5.208 14.539 -16.602 1.00 95.00 90 GLN A CA 1
ATOM 680 C C . GLN A 1 90 ? 6.667 14.671 -17.061 1.00 95.00 90 GLN A C 1
ATOM 682 O O . GLN A 1 90 ? 7.139 13.839 -17.836 1.00 95.00 90 GLN A O 1
ATOM 687 N N . ALA A 1 91 ? 7.409 15.658 -16.546 1.00 95.75 91 ALA A N 1
ATOM 688 C CA . ALA A 1 91 ? 8.848 15.771 -16.789 1.00 95.75 91 ALA A CA 1
ATOM 689 C C . ALA A 1 91 ? 9.627 14.544 -16.272 1.00 95.75 91 ALA A C 1
ATOM 691 O O . ALA A 1 91 ? 10.545 14.073 -16.943 1.00 95.75 91 ALA A O 1
ATOM 692 N N . SER A 1 92 ? 9.235 14.000 -15.115 1.00 96.25 92 SER A N 1
ATOM 693 C CA . SER A 1 92 ? 9.841 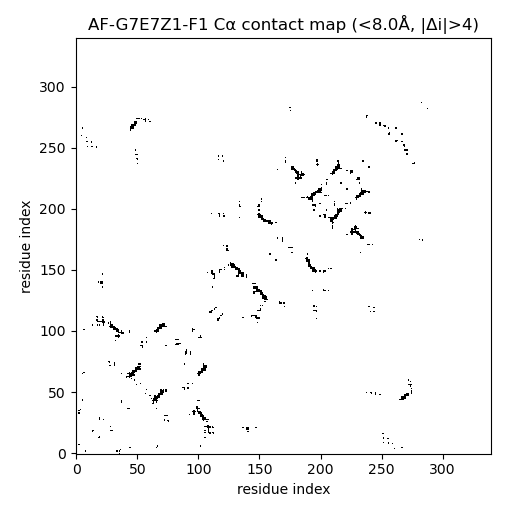12.796 -14.529 1.00 96.25 92 SER A CA 1
ATOM 694 C C . SER A 1 92 ? 9.508 11.540 -15.351 1.00 96.25 92 SER A C 1
ATOM 696 O O . SER A 1 92 ? 10.404 10.764 -15.663 1.00 96.25 92 SER A O 1
ATOM 698 N N . ILE A 1 93 ? 8.258 11.382 -15.805 1.00 95.31 93 ILE A N 1
ATOM 699 C CA . ILE A 1 93 ? 7.807 10.267 -16.662 1.00 95.31 93 ILE A CA 1
ATOM 700 C C . ILE A 1 93 ? 8.515 10.277 -18.029 1.00 95.31 93 ILE A C 1
ATOM 702 O O . ILE A 1 93 ? 8.992 9.238 -18.487 1.00 95.31 93 ILE A O 1
ATOM 706 N N . LEU A 1 94 ? 8.651 11.445 -18.668 1.00 95.38 94 LEU A N 1
ATOM 707 C CA . LEU A 1 94 ? 9.447 11.591 -19.896 1.00 95.38 94 LEU A CA 1
ATOM 708 C C . LEU A 1 94 ? 10.933 11.281 -19.656 1.00 95.38 94 LEU A C 1
ATOM 710 O O . LEU A 1 94 ? 11.599 10.725 -20.530 1.00 95.38 94 LEU A O 1
ATOM 714 N N . GLY A 1 95 ? 11.437 11.604 -18.464 1.00 94.75 95 GLY A N 1
ATOM 715 C CA . GLY A 1 95 ? 12.763 11.225 -17.992 1.00 94.75 95 GLY A CA 1
ATOM 716 C C . GLY A 1 95 ? 12.967 9.711 -17.909 1.00 94.75 95 GLY A C 1
ATOM 717 O O . GLY A 1 95 ? 13.895 9.193 -18.527 1.00 94.75 95 GLY A O 1
ATOM 718 N N . LEU A 1 96 ? 12.056 8.992 -17.240 1.00 95.38 96 LEU A N 1
ATOM 719 C CA . LEU A 1 96 ? 12.055 7.522 -17.189 1.00 95.38 96 LEU A CA 1
ATOM 720 C C . LEU A 1 96 ? 12.065 6.911 -18.599 1.00 95.38 96 LEU A C 1
ATOM 722 O O . LEU A 1 96 ? 12.899 6.056 -18.899 1.00 95.38 96 LEU A O 1
ATOM 726 N N . ALA A 1 97 ? 11.194 7.404 -19.488 1.00 93.62 97 ALA A N 1
ATOM 727 C CA . ALA A 1 97 ? 11.096 6.926 -20.866 1.00 93.62 97 ALA A CA 1
ATOM 728 C C . ALA A 1 97 ? 12.405 7.123 -21.652 1.00 93.62 97 ALA A C 1
ATOM 730 O O . ALA A 1 97 ? 12.845 6.214 -22.358 1.00 93.62 97 ALA A O 1
ATOM 731 N N . ARG A 1 98 ? 13.048 8.292 -21.504 1.00 91.75 98 ARG A N 1
ATOM 732 C CA . ARG A 1 98 ? 14.357 8.615 -22.101 1.00 91.75 98 ARG A CA 1
ATOM 733 C C . ARG A 1 98 ? 15.471 7.709 -21.571 1.00 91.75 98 ARG A C 1
ATOM 735 O O . ARG A 1 98 ? 16.353 7.317 -22.332 1.00 91.75 98 ARG A O 1
ATOM 742 N N . ASP A 1 99 ? 15.440 7.397 -20.279 1.00 91.88 99 ASP A N 1
ATOM 743 C CA . ASP A 1 99 ? 16.515 6.670 -19.599 1.00 91.88 99 ASP A CA 1
ATOM 744 C C . ASP A 1 99 ? 16.368 5.141 -19.678 1.00 91.88 99 ASP A C 1
ATOM 746 O O . ASP A 1 99 ? 17.278 4.416 -19.271 1.00 91.88 99 ASP A O 1
ATOM 750 N N . GLY A 1 100 ? 15.286 4.649 -20.293 1.00 92.81 100 GLY A N 1
ATOM 751 C CA . GLY A 1 100 ? 15.038 3.223 -20.518 1.00 92.81 100 GLY A CA 1
ATOM 752 C C . GLY A 1 100 ? 14.312 2.528 -19.362 1.00 92.81 100 GLY A C 1
ATOM 753 O O . GLY A 1 100 ? 14.321 1.300 -19.297 1.00 92.81 100 GLY A O 1
ATOM 754 N N . ILE A 1 101 ? 13.694 3.298 -18.462 1.00 95.38 101 ILE A N 1
ATOM 755 C CA . ILE A 1 101 ? 13.072 2.820 -17.225 1.00 95.38 101 ILE A CA 1
ATOM 756 C C . ILE A 1 101 ? 11.561 2.666 -17.424 1.00 95.38 101 ILE A C 1
ATOM 758 O O . ILE A 1 101 ? 10.877 3.600 -17.844 1.00 95.38 101 ILE A O 1
ATOM 762 N N . SER A 1 102 ? 11.032 1.486 -17.106 1.00 96.44 102 SER A N 1
ATOM 763 C CA . SER A 1 102 ? 9.585 1.224 -17.115 1.00 96.44 102 SER A CA 1
ATOM 764 C C . SER A 1 102 ? 8.947 1.559 -15.764 1.00 96.44 102 SER A C 1
ATOM 766 O O . SER A 1 102 ? 9.625 1.568 -14.739 1.00 96.44 102 SER A O 1
ATOM 768 N N . LEU A 1 103 ? 7.641 1.814 -15.756 1.00 97.69 103 LEU A N 1
ATOM 769 C CA . LEU A 1 103 ? 6.864 2.161 -14.568 1.00 97.69 103 LEU A CA 1
ATOM 770 C C . LEU A 1 103 ? 5.665 1.225 -14.439 1.00 97.69 103 LEU A C 1
ATOM 772 O O . LEU A 1 103 ? 4.864 1.100 -15.370 1.00 97.69 103 LEU A O 1
ATOM 776 N N . TYR A 1 104 ? 5.556 0.588 -13.282 1.00 98.44 104 TYR A N 1
ATOM 777 C CA . TYR A 1 104 ? 4.470 -0.309 -12.908 1.00 98.44 104 TYR A CA 1
ATOM 778 C C . TYR A 1 104 ? 3.782 0.215 -11.642 1.00 98.44 104 TYR A C 1
ATOM 780 O O . TYR A 1 104 ? 4.447 0.815 -10.797 1.00 98.44 104 TYR A O 1
ATOM 788 N N . SER A 1 105 ? 2.479 -0.017 -11.492 1.00 98.44 105 SER A N 1
ATOM 789 C CA . SER A 1 105 ? 1.742 0.324 -10.273 1.00 98.44 105 SER A CA 1
ATOM 790 C C . SER A 1 105 ? 0.731 -0.766 -9.904 1.00 98.44 105 SER A C 1
ATOM 792 O O . SER A 1 105 ? -0.100 -1.106 -10.744 1.00 98.44 105 SER A O 1
ATOM 794 N N . PRO A 1 106 ? 0.800 -1.358 -8.696 1.00 97.50 106 PRO A N 1
ATOM 795 C CA . PRO A 1 106 ? -0.168 -2.358 -8.260 1.00 97.50 106 PRO A CA 1
ATOM 796 C C . PRO A 1 106 ? -1.382 -1.736 -7.543 1.00 97.50 106 PRO A C 1
ATOM 798 O O . PRO A 1 106 ? -2.491 -2.229 -7.711 1.00 97.50 106 PRO A O 1
ATOM 801 N N . HIS A 1 107 ? -1.191 -0.656 -6.776 1.00 98.00 107 HIS A N 1
ATOM 802 C CA . HIS A 1 107 ? -2.245 0.073 -6.058 1.00 98.00 107 HIS A CA 1
ATOM 803 C C . HIS A 1 107 ? -3.323 -0.843 -5.437 1.00 98.00 107 HIS A C 1
ATOM 805 O O . HIS A 1 107 ? -2.981 -1.726 -4.646 1.00 98.00 107 HIS A O 1
ATOM 811 N N . THR A 1 108 ? -4.600 -0.709 -5.822 1.00 97.94 108 THR A N 1
ATOM 812 C CA . THR A 1 108 ? -5.704 -1.412 -5.149 1.00 97.94 108 THR A CA 1
ATOM 813 C C . THR A 1 108 ? -5.667 -2.938 -5.269 1.00 97.94 108 THR A C 1
ATOM 815 O O . THR A 1 108 ? -6.230 -3.617 -4.406 1.00 97.94 108 THR A O 1
ATOM 818 N N . CYS A 1 109 ? -4.960 -3.529 -6.249 1.00 97.44 109 CYS A N 1
ATOM 819 C CA . CYS A 1 109 ? -4.789 -4.989 -6.256 1.00 97.44 109 CYS A CA 1
ATOM 820 C C . CYS A 1 109 ? -3.944 -5.466 -5.061 1.00 97.44 109 CYS A C 1
ATOM 822 O O . CYS A 1 109 ? -4.138 -6.579 -4.569 1.00 97.44 109 CYS A O 1
ATOM 824 N N . LEU A 1 110 ? -3.040 -4.616 -4.562 1.00 97.06 110 LEU A N 1
ATOM 825 C CA . LEU A 1 110 ? -2.182 -4.875 -3.408 1.00 97.06 110 LEU A CA 1
ATOM 826 C C . LEU A 1 110 ? -2.885 -4.576 -2.076 1.00 97.06 110 LEU A C 1
ATOM 828 O O . LEU A 1 110 ? -2.619 -5.265 -1.085 1.00 97.06 110 LEU A O 1
ATOM 832 N N . ASP A 1 111 ? -3.826 -3.624 -2.073 1.00 98.00 111 ASP A N 1
ATOM 833 C CA . ASP A 1 111 ? -4.774 -3.412 -0.972 1.00 98.00 111 ASP A CA 1
ATOM 834 C C . ASP A 1 111 ? -5.678 -4.625 -0.744 1.00 98.00 111 ASP A C 1
ATOM 836 O O . ASP A 1 111 ? -5.893 -5.040 0.401 1.00 98.00 111 ASP A O 1
ATOM 840 N N . ALA A 1 112 ? -6.187 -5.194 -1.841 1.00 98.12 112 ALA A N 1
ATOM 841 C CA . ALA A 1 112 ? -7.094 -6.335 -1.838 1.00 98.12 112 ALA A CA 1
ATOM 842 C C . ALA A 1 112 ? -6.393 -7.690 -1.628 1.00 98.12 112 ALA A C 1
ATOM 844 O O . ALA A 1 112 ? -7.057 -8.669 -1.279 1.00 98.12 112 ALA A O 1
ATOM 845 N N . ALA A 1 113 ? -5.077 -7.776 -1.848 1.00 97.25 113 ALA A N 1
ATOM 846 C CA . ALA A 1 113 ? -4.334 -9.033 -1.830 1.00 97.25 113 ALA A CA 1
ATOM 847 C C . ALA A 1 113 ? -4.432 -9.792 -0.490 1.00 97.25 113 ALA A C 1
ATOM 849 O O . ALA A 1 113 ? -4.333 -9.226 0.604 1.00 97.25 113 ALA A O 1
ATOM 850 N N . VAL A 1 114 ? -4.542 -11.123 -0.572 1.00 95.19 114 VAL A N 1
ATOM 851 C CA . VAL A 1 114 ? -4.447 -12.015 0.594 1.00 95.19 114 VAL A CA 1
ATOM 852 C C . VAL A 1 114 ? -3.055 -11.884 1.223 1.00 95.19 114 VAL A C 1
ATOM 854 O O . VAL A 1 114 ? -2.034 -11.902 0.537 1.00 95.1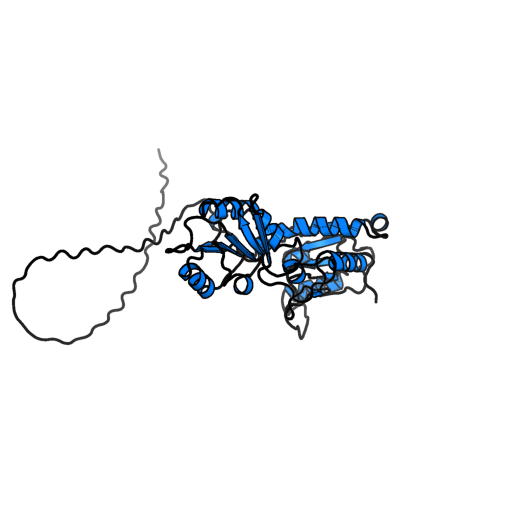9 114 VAL A O 1
ATOM 857 N N . GLY A 1 115 ? -2.998 -11.675 2.542 1.00 92.75 115 GLY A N 1
ATOM 858 C CA . GLY A 1 115 ? -1.743 -11.330 3.222 1.00 92.75 115 GLY A CA 1
ATOM 859 C C . GLY A 1 115 ? -1.136 -9.995 2.755 1.00 92.75 115 GLY A C 1
ATOM 860 O O . GLY A 1 115 ? 0.075 -9.801 2.887 1.00 92.75 115 GLY A O 1
ATOM 861 N N . GLY A 1 116 ? -1.949 -9.119 2.155 1.00 94.69 116 GLY A N 1
ATOM 862 C CA . GLY A 1 116 ? -1.592 -7.783 1.685 1.00 94.69 116 GLY A CA 1
ATOM 863 C C . GLY A 1 116 ? -1.477 -6.748 2.804 1.00 94.69 116 GLY A C 1
ATOM 864 O O . GLY A 1 116 ? -1.416 -7.081 3.992 1.00 94.69 116 GLY A O 1
ATOM 865 N N . ILE A 1 117 ? -1.487 -5.474 2.420 1.00 97.75 117 ILE A N 1
ATOM 866 C CA . ILE A 1 117 ? -1.203 -4.333 3.305 1.00 97.75 117 ILE A CA 1
ATOM 867 C C . ILE A 1 117 ? -2.131 -4.253 4.525 1.00 97.75 117 ILE A C 1
ATOM 869 O O . ILE A 1 117 ? -1.672 -4.080 5.650 1.00 97.75 117 ILE A O 1
ATOM 873 N N . ASN A 1 118 ? -3.421 -4.533 4.337 1.00 98.06 118 ASN A N 1
ATOM 874 C CA . ASN A 1 118 ? -4.424 -4.543 5.404 1.00 98.06 118 ASN A CA 1
ATOM 875 C C . ASN A 1 118 ? -4.221 -5.698 6.405 1.00 98.06 118 ASN A C 1
ATOM 877 O O . ASN A 1 118 ? -4.670 -5.626 7.547 1.00 98.06 118 ASN A O 1
ATOM 881 N N . THR A 1 119 ? -3.518 -6.763 5.999 1.00 97.12 119 THR A N 1
ATOM 882 C CA . THR A 1 119 ? -3.096 -7.851 6.901 1.00 97.12 119 THR A CA 1
ATOM 883 C C . THR A 1 119 ? -1.782 -7.508 7.612 1.00 97.12 119 THR A C 1
ATOM 885 O O . THR A 1 119 ? -1.610 -7.884 8.767 1.00 97.12 119 THR A O 1
ATOM 888 N N . TRP A 1 120 ? -0.883 -6.760 6.964 1.00 98.19 120 TRP A N 1
ATOM 889 C CA . TRP A 1 120 ? 0.312 -6.207 7.611 1.00 98.19 120 TRP A CA 1
ATOM 890 C C . TRP A 1 120 ? -0.058 -5.202 8.711 1.00 98.19 120 TRP A C 1
ATOM 892 O O . TRP A 1 120 ? 0.365 -5.402 9.843 1.00 98.19 120 TRP A O 1
ATOM 902 N N . LEU A 1 121 ? -0.936 -4.228 8.435 1.00 98.62 121 LEU A N 1
ATOM 903 C CA . LEU A 1 121 ? -1.443 -3.291 9.448 1.00 98.62 121 LEU A CA 1
ATOM 904 C C . LEU A 1 121 ? -2.069 -4.025 10.645 1.00 98.62 121 LEU A C 1
ATOM 906 O O . LEU A 1 121 ? -1.761 -3.727 11.797 1.00 98.62 121 LEU A O 1
ATOM 910 N N . ALA A 1 122 ? -2.893 -5.049 10.391 1.00 98.25 122 ALA A N 1
ATOM 911 C CA . ALA A 1 122 ? -3.472 -5.880 11.448 1.00 98.25 122 ALA A CA 1
ATOM 912 C C . ALA A 1 122 ? -2.415 -6.541 12.360 1.00 98.25 122 ALA A C 1
ATOM 914 O O . ALA A 1 122 ? -2.694 -6.772 13.535 1.00 98.25 122 ALA A O 1
ATOM 915 N N . SER A 1 123 ? -1.189 -6.771 11.872 1.00 97.81 123 SER A N 1
ATOM 916 C CA . SER A 1 123 ? -0.077 -7.311 12.665 1.00 97.81 123 SER A CA 1
ATOM 917 C C . SER A 1 123 ? 0.520 -6.314 13.676 1.00 97.81 123 SER A C 1
ATOM 919 O O . SER A 1 123 ? 1.482 -6.656 14.365 1.00 97.81 123 SER A O 1
ATOM 921 N N . ALA A 1 124 ? -0.033 -5.103 13.806 1.00 98.19 124 ALA A N 1
ATOM 922 C CA . ALA A 1 124 ? 0.155 -4.251 14.985 1.00 98.19 124 ALA A CA 1
ATOM 923 C C . ALA A 1 124 ? -0.459 -4.864 16.263 1.00 98.19 124 ALA A C 1
ATOM 925 O O . ALA A 1 124 ? -0.123 -4.450 17.375 1.00 98.19 124 ALA A O 1
ATOM 926 N N . PHE A 1 125 ? -1.354 -5.846 16.111 1.00 98.25 125 PHE A N 1
ATOM 927 C CA . PHE A 1 125 ? -2.016 -6.558 17.197 1.00 98.25 125 PHE A CA 1
ATOM 928 C C . PHE A 1 125 ? -1.601 -8.034 17.164 1.00 98.25 125 PHE A C 1
ATOM 930 O O . PHE A 1 125 ? -1.945 -8.787 16.258 1.00 98.25 125 PHE A O 1
ATOM 937 N N . ASP A 1 126 ? -0.839 -8.440 18.176 1.00 96.00 126 ASP A N 1
ATOM 938 C CA . ASP A 1 126 ? -0.313 -9.797 18.377 1.00 96.00 126 ASP A CA 1
ATOM 939 C C . ASP A 1 126 ? -1.382 -10.818 18.801 1.00 96.00 126 ASP A C 1
ATOM 941 O O . ASP A 1 126 ? -1.173 -12.025 18.706 1.00 96.00 126 ASP A O 1
ATOM 945 N N . ASN A 1 127 ? -2.532 -10.330 19.262 1.00 96.56 127 ASN A N 1
ATOM 946 C CA . ASN A 1 127 ? -3.578 -11.103 19.915 1.00 96.56 127 ASN A CA 1
ATOM 947 C C . ASN A 1 127 ? -4.864 -11.245 19.074 1.00 96.56 127 ASN A C 1
ATOM 949 O O . ASN A 1 127 ? -5.925 -11.510 19.643 1.00 96.56 127 ASN A O 1
ATOM 953 N N . VAL A 1 128 ? -4.798 -11.077 17.747 1.00 97.62 128 VAL A N 1
ATOM 954 C CA . VAL A 1 128 ? -5.942 -11.261 16.828 1.00 97.62 128 VAL A CA 1
ATOM 955 C C . VAL A 1 128 ? -6.463 -12.706 16.883 1.00 97.62 128 VAL A C 1
ATOM 957 O O . VAL A 1 128 ? -5.697 -13.653 16.721 1.00 97.62 128 VAL A O 1
ATOM 960 N N . SER A 1 129 ? -7.769 -12.871 17.108 1.00 97.00 129 SER A N 1
ATOM 961 C CA . SER A 1 129 ? -8.465 -14.164 17.218 1.00 97.00 129 SER A CA 1
ATOM 962 C C . SER A 1 129 ? -9.260 -14.545 15.968 1.00 97.00 129 SER A C 1
ATOM 964 O O . SER A 1 129 ? -9.368 -15.727 15.654 1.00 97.00 129 SER A O 1
ATOM 966 N N . ASP A 1 130 ? -9.799 -13.555 15.258 1.00 97.56 130 ASP A N 1
ATOM 967 C CA . ASP A 1 130 ? -10.531 -13.709 13.997 1.00 97.56 130 ASP A CA 1
ATOM 968 C C . ASP A 1 130 ? -10.280 -12.491 13.094 1.00 97.56 130 ASP A C 1
ATOM 970 O O . ASP A 1 130 ? -10.025 -11.383 13.578 1.00 97.56 130 ASP A O 1
ATOM 974 N N . ALA A 1 131 ? -10.329 -12.692 11.777 1.00 97.06 131 ALA A N 1
ATOM 975 C CA . ALA A 1 131 ? -10.050 -11.663 10.786 1.00 97.06 131 ALA A CA 1
ATOM 976 C C . ALA A 1 131 ? -10.797 -11.915 9.467 1.00 97.06 131 ALA A C 1
ATOM 978 O O . ALA A 1 131 ? -10.546 -12.898 8.770 1.00 97.06 131 ALA A O 1
ATOM 979 N N . LYS A 1 132 ? -11.627 -10.955 9.053 1.00 96.88 132 LYS A N 1
ATOM 980 C CA . LYS A 1 132 ? -12.364 -10.961 7.777 1.00 96.88 132 LYS A CA 1
ATOM 981 C C . LYS A 1 132 ? -12.060 -9.708 6.956 1.00 96.88 132 LYS A C 1
ATOM 983 O O . LYS A 1 132 ? -11.648 -8.689 7.504 1.00 96.88 132 LYS A O 1
ATOM 988 N N . VAL A 1 133 ? -12.249 -9.764 5.640 1.00 97.38 133 VAL A N 1
ATOM 989 C CA . VAL A 1 133 ? -12.175 -8.563 4.787 1.00 97.38 133 VAL A CA 1
ATOM 990 C C . VAL A 1 133 ? -13.436 -7.711 4.935 1.00 97.38 133 VAL A C 1
ATOM 992 O O . VAL A 1 133 ? -14.521 -8.249 5.160 1.00 97.38 133 VAL A O 1
ATOM 995 N N . CYS A 1 134 ? -13.301 -6.388 4.824 1.00 97.12 134 CYS A N 1
ATOM 996 C CA . CYS A 1 134 ? -14.437 -5.466 4.955 1.00 97.12 134 CYS A CA 1
ATOM 997 C C . CYS A 1 134 ? -15.277 -5.425 3.672 1.00 97.12 134 CYS A C 1
ATOM 999 O O . CYS A 1 134 ? -16.505 -5.470 3.737 1.00 97.12 134 CYS A O 1
ATOM 1001 N N . ARG A 1 135 ? -14.618 -5.403 2.506 1.00 96.88 135 ARG A N 1
ATOM 1002 C CA . ARG A 1 135 ? -15.261 -5.483 1.190 1.00 96.88 135 ARG A CA 1
ATOM 1003 C C . ARG A 1 135 ? -14.610 -6.586 0.342 1.00 96.88 135 ARG A C 1
ATOM 1005 O O . ARG A 1 135 ? -13.574 -6.328 -0.270 1.00 96.88 135 ARG A O 1
ATOM 1012 N N . PRO A 1 136 ? -15.174 -7.811 0.316 1.00 96.62 136 PRO A N 1
ATOM 1013 C CA . PRO A 1 136 ? -14.647 -8.914 -0.487 1.00 96.62 136 PRO A CA 1
ATOM 1014 C C . PRO A 1 136 ? -14.589 -8.581 -1.983 1.00 96.62 136 PRO A C 1
ATOM 1016 O O . PRO A 1 136 ? -15.503 -7.946 -2.513 1.00 96.62 136 PRO A O 1
ATOM 1019 N N . VAL A 1 137 ? -13.567 -9.085 -2.678 1.00 96.06 137 VAL A N 1
ATOM 1020 C CA . VAL A 1 137 ? -13.588 -9.181 -4.145 1.00 96.06 137 VAL A CA 1
ATOM 1021 C C . VAL A 1 137 ? -14.586 -10.276 -4.532 1.00 96.06 137 VAL A C 1
ATOM 1023 O O . VAL A 1 137 ? -14.544 -11.375 -3.986 1.00 96.06 137 VAL A O 1
ATOM 1026 N N . ALA A 1 138 ? -15.501 -9.983 -5.460 1.00 90.75 138 ALA A N 1
ATOM 1027 C CA . ALA A 1 138 ? -16.615 -10.884 -5.779 1.00 90.75 138 ALA A CA 1
ATOM 1028 C C . ALA A 1 138 ? -16.182 -12.188 -6.476 1.00 90.75 138 ALA A C 1
ATOM 1030 O O . ALA A 1 138 ? -16.757 -13.240 -6.217 1.00 90.75 138 ALA A O 1
ATOM 1031 N N . ASN A 1 139 ? -15.176 -12.112 -7.352 1.00 91.88 139 ASN A N 1
ATOM 1032 C CA . ASN A 1 139 ? -14.637 -13.246 -8.108 1.00 91.88 139 ASN A CA 1
ATOM 1033 C C . ASN A 1 139 ? -13.100 -13.239 -8.006 1.00 91.88 139 ASN A C 1
ATOM 1035 O O . ASN A 1 139 ? -12.436 -12.819 -8.956 1.00 91.88 139 ASN A O 1
ATOM 1039 N N . PRO A 1 140 ? -12.516 -13.615 -6.854 1.00 93.88 140 PRO A N 1
ATOM 1040 C CA . PRO A 1 140 ? -11.068 -13.664 -6.720 1.00 93.88 140 PRO A CA 1
ATOM 1041 C C . PRO A 1 140 ? -10.486 -14.751 -7.645 1.00 93.88 140 PRO A C 1
ATOM 1043 O O . PRO A 1 140 ? -11.112 -15.800 -7.824 1.00 93.88 140 PRO A O 1
ATOM 1046 N N . PRO A 1 141 ? -9.295 -14.539 -8.232 1.00 94.69 141 PRO A N 1
ATOM 1047 C CA . PRO A 1 141 ? -8.573 -15.600 -8.920 1.00 94.69 141 PRO A CA 1
ATOM 1048 C C . PRO A 1 141 ? -8.131 -16.690 -7.929 1.00 94.69 141 PRO A C 1
ATOM 1050 O O . PRO A 1 141 ? -8.068 -16.466 -6.718 1.00 94.69 141 PRO A O 1
ATOM 1053 N N . ALA A 1 142 ? -7.801 -17.869 -8.461 1.00 92.56 142 ALA A N 1
ATOM 1054 C CA . ALA A 1 142 ? -7.302 -18.990 -7.667 1.00 92.56 142 ALA A CA 1
ATOM 1055 C C . ALA A 1 142 ? -6.087 -18.581 -6.813 1.00 92.56 142 ALA A C 1
ATOM 1057 O O . ALA A 1 142 ? -5.237 -17.822 -7.279 1.00 92.56 142 ALA A O 1
ATOM 1058 N N . HIS A 1 143 ? -6.004 -19.110 -5.591 1.00 91.94 143 HIS A N 1
ATOM 1059 C CA . HIS A 1 143 ? -4.998 -18.773 -4.570 1.00 91.94 143 HIS A CA 1
ATOM 1060 C C . HIS A 1 143 ? -5.132 -17.370 -3.943 1.00 91.94 143 HIS A C 1
ATOM 1062 O O . HIS A 1 143 ? -4.321 -16.998 -3.094 1.00 91.94 143 HIS A O 1
ATOM 1068 N N . HIS A 1 144 ? -6.169 -16.608 -4.307 1.00 95.38 144 HIS A N 1
ATOM 1069 C CA . HIS A 1 144 ? -6.535 -15.334 -3.679 1.00 95.38 144 HIS A CA 1
ATOM 1070 C C . HIS A 1 144 ? -7.927 -15.388 -3.025 1.00 95.38 144 HIS A C 1
ATOM 1072 O O . HIS A 1 144 ? -8.606 -14.368 -2.878 1.00 95.38 144 HIS A O 1
ATOM 1078 N N . GLU A 1 145 ? -8.369 -16.575 -2.610 1.00 94.94 145 GLU A N 1
ATOM 1079 C CA . GLU A 1 145 ? -9.621 -16.770 -1.886 1.00 94.94 145 GLU A CA 1
ATOM 1080 C C . GLU A 1 145 ? -9.622 -15.935 -0.590 1.00 94.94 145 GLU A C 1
ATOM 1082 O O . GLU A 1 145 ? -8.716 -16.024 0.238 1.00 94.94 145 GLU A O 1
ATOM 1087 N N . GLY A 1 146 ? -10.640 -15.086 -0.414 1.00 93.75 146 GLY A N 1
ATOM 1088 C CA . GLY A 1 146 ? -10.695 -14.131 0.700 1.00 93.75 146 GLY A CA 1
ATOM 1089 C C . GLY A 1 146 ? -9.960 -12.804 0.462 1.00 93.75 146 GLY A C 1
ATOM 1090 O O . GLY A 1 146 ? -9.790 -12.042 1.414 1.00 93.75 146 GLY A O 1
ATOM 1091 N N . ALA A 1 147 ? -9.548 -12.500 -0.774 1.00 97.44 147 ALA A N 1
ATOM 1092 C CA . ALA A 1 147 ? -9.138 -11.154 -1.174 1.00 97.44 147 ALA A CA 1
ATOM 1093 C C . ALA A 1 147 ? -10.275 -10.126 -1.001 1.00 97.44 147 ALA A C 1
ATOM 1095 O O . ALA A 1 147 ? -11.460 -10.435 -1.163 1.00 97.44 147 ALA A O 1
ATOM 1096 N N . GLY A 1 148 ? -9.917 -8.885 -0.679 1.00 97.62 148 GLY A N 1
ATOM 1097 C CA . GLY A 1 148 ? -10.870 -7.814 -0.396 1.00 97.62 148 GLY A CA 1
ATOM 1098 C C . GLY A 1 148 ? -10.232 -6.607 0.279 1.00 97.62 148 GLY A C 1
ATOM 1099 O O . GLY A 1 148 ? -9.209 -6.730 0.951 1.00 97.62 148 GLY A O 1
ATOM 1100 N N . LEU A 1 149 ? -10.852 -5.439 0.109 1.00 97.88 149 LEU A N 1
ATOM 1101 C CA . LEU A 1 149 ? -10.379 -4.195 0.709 1.00 97.88 149 LEU A CA 1
ATOM 1102 C C . LEU A 1 149 ? -10.738 -4.118 2.192 1.00 97.88 149 LEU A C 1
ATOM 1104 O O . LEU A 1 149 ? -11.843 -4.485 2.611 1.00 97.88 149 LEU A O 1
ATOM 1108 N N . GLY A 1 150 ? -9.798 -3.576 2.966 1.00 98.19 150 GLY A N 1
ATOM 1109 C CA . GLY A 1 150 ? -9.891 -3.442 4.413 1.00 98.19 150 GLY A CA 1
ATOM 1110 C C . GLY A 1 150 ? -9.913 -4.784 5.156 1.00 98.19 150 GLY A C 1
ATOM 1111 O O . GLY A 1 150 ? -10.248 -5.839 4.615 1.00 98.19 150 GLY A O 1
ATOM 1112 N N . LYS A 1 151 ? -9.572 -4.750 6.441 1.00 98.19 151 LYS A N 1
ATOM 1113 C CA . LYS A 1 151 ? -9.643 -5.902 7.342 1.00 98.19 151 LYS A CA 1
ATOM 1114 C C . LYS A 1 151 ? -10.407 -5.522 8.602 1.00 98.19 151 LYS A C 1
ATOM 1116 O O . LYS A 1 151 ? -10.041 -4.560 9.266 1.00 98.19 151 LYS A O 1
ATOM 1121 N N . GLN A 1 152 ? -11.423 -6.296 8.964 1.00 98.31 152 GLN A N 1
ATOM 1122 C CA . GLN A 1 152 ? -11.999 -6.263 10.301 1.00 98.31 152 GLN A CA 1
ATOM 1123 C C . GLN A 1 152 ? -11.411 -7.416 11.114 1.00 98.31 152 GLN A C 1
ATOM 1125 O O . GLN A 1 152 ? -11.518 -8.574 10.708 1.00 98.31 152 GLN A O 1
ATOM 1130 N N . VAL A 1 153 ? -10.809 -7.097 12.256 1.00 98.44 153 VAL A N 1
ATOM 1131 C CA . VAL A 1 153 ? -10.229 -8.060 13.197 1.00 98.44 153 VAL A CA 1
ATOM 1132 C C . VAL A 1 153 ? -10.963 -8.048 14.532 1.00 98.44 153 VAL A C 1
ATOM 1134 O O . VAL A 1 153 ? -11.479 -7.016 14.967 1.00 98.44 153 VAL A O 1
ATOM 1137 N N . GLN A 1 154 ? -10.984 -9.205 15.182 1.00 98.38 154 GLN A N 1
ATOM 1138 C CA . GLN A 1 154 ? -11.357 -9.391 16.580 1.00 98.38 154 GLN A CA 1
ATOM 1139 C C . GLN A 1 154 ? -10.097 -9.721 17.377 1.00 98.38 154 GLN A C 1
ATOM 1141 O O . GLN A 1 154 ? -9.233 -10.460 16.905 1.00 98.38 154 GLN A O 1
ATOM 1146 N N . LEU A 1 155 ? -9.989 -9.188 18.588 1.00 98.31 155 LEU A N 1
ATOM 1147 C CA . LEU A 1 155 ? -8.928 -9.519 19.530 1.00 98.31 155 LEU A CA 1
ATOM 1148 C C . LEU A 1 155 ? -9.383 -10.671 20.439 1.00 98.31 155 LEU A C 1
ATOM 1150 O O . LEU A 1 155 ? -10.562 -10.821 20.761 1.00 98.31 155 LEU A O 1
ATOM 1154 N N . SER A 1 156 ? -8.440 -11.516 20.852 1.00 96.88 156 SER A N 1
ATOM 1155 C CA . SER A 1 156 ? -8.647 -12.545 21.885 1.00 96.88 156 SER A CA 1
ATOM 1156 C C . SER A 1 156 ? -8.725 -11.951 23.294 1.00 96.88 156 SER A C 1
ATOM 1158 O O . SER A 1 156 ? -9.284 -12.576 24.194 1.00 96.88 156 SER A O 1
ATOM 1160 N N . SER A 1 157 ? -8.177 -10.748 23.482 1.00 95.81 157 SER A N 1
ATOM 1161 C CA . SER A 1 157 ? -8.197 -10.003 24.737 1.00 95.81 157 SER A CA 1
ATOM 1162 C C . SER A 1 157 ? -8.341 -8.500 24.481 1.00 95.81 157 SER A C 1
ATOM 1164 O O . SER A 1 157 ? -7.570 -7.900 23.732 1.00 95.81 157 SER A O 1
ATOM 1166 N N . ASP A 1 158 ? -9.345 -7.895 25.111 1.00 95.94 158 ASP A N 1
ATOM 1167 C CA . ASP A 1 158 ? -9.697 -6.488 24.920 1.00 95.94 158 ASP A CA 1
ATOM 1168 C C . ASP A 1 158 ? -8.611 -5.554 25.480 1.00 95.94 158 ASP A C 1
ATOM 1170 O O . ASP A 1 158 ? -8.172 -5.708 26.629 1.00 95.94 158 ASP A O 1
ATOM 1174 N N . VAL A 1 159 ? -8.229 -4.536 24.704 1.00 97.44 159 VAL A N 1
ATOM 1175 C CA . VAL A 1 159 ? -7.193 -3.557 25.073 1.00 97.44 159 VAL A CA 1
ATOM 1176 C C . VAL A 1 159 ? -7.781 -2.175 25.361 1.00 97.44 159 VAL A C 1
ATOM 1178 O O . VAL A 1 159 ? -8.823 -1.789 24.832 1.00 97.44 159 VAL A O 1
ATOM 1181 N N . GLU A 1 160 ? -7.091 -1.397 26.193 1.00 97.56 160 GLU A N 1
ATOM 1182 C CA . GLU A 1 160 ? -7.394 0.027 26.363 1.00 97.56 160 GLU A CA 1
ATOM 1183 C C . GLU A 1 160 ? -7.109 0.793 25.061 1.00 97.56 160 GLU A C 1
ATOM 1185 O O . GLU A 1 160 ? -6.130 0.506 24.365 1.00 97.56 160 GLU A O 1
ATOM 1190 N N . LEU A 1 161 ? -7.918 1.812 24.750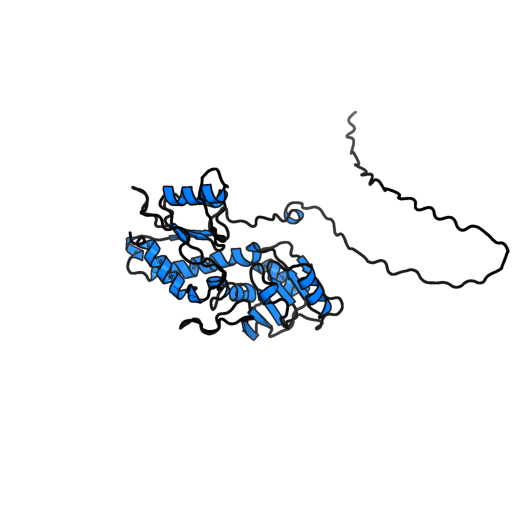 1.00 97.56 161 LEU A N 1
ATOM 1191 C CA . LEU A 1 161 ? -7.759 2.616 23.529 1.00 97.56 161 LEU A CA 1
ATOM 1192 C C . LEU A 1 161 ? -6.358 3.242 23.412 1.00 97.56 161 LEU A C 1
ATOM 1194 O O . LEU A 1 161 ? -5.782 3.282 22.327 1.00 97.56 161 LEU A O 1
ATOM 1198 N N . ASP A 1 162 ? -5.786 3.688 24.529 1.00 96.88 162 ASP A N 1
ATOM 1199 C CA . ASP A 1 162 ? -4.458 4.308 24.560 1.00 96.88 162 ASP A CA 1
ATOM 1200 C C . ASP A 1 162 ? -3.335 3.293 24.255 1.00 96.88 162 ASP A C 1
ATOM 1202 O O . ASP A 1 162 ? -2.336 3.645 23.624 1.00 96.88 162 ASP A O 1
ATOM 1206 N N . GLU A 1 163 ? -3.514 2.018 24.621 1.00 98.00 163 GLU A N 1
ATOM 1207 C CA . GLU A 1 163 ? -2.595 0.932 24.256 1.00 98.00 163 GLU A CA 1
ATOM 1208 C C . GLU A 1 163 ? -2.760 0.541 22.778 1.00 98.00 163 GLU A C 1
ATOM 1210 O O . GLU A 1 163 ? -1.758 0.341 22.094 1.00 98.00 163 GLU A O 1
ATOM 1215 N N . ALA A 1 164 ? -3.985 0.532 22.235 1.00 98.38 164 ALA A N 1
ATOM 1216 C CA . ALA A 1 164 ? -4.203 0.358 20.795 1.00 98.38 164 ALA A CA 1
ATOM 1217 C C . ALA A 1 164 ? -3.524 1.474 19.974 1.00 98.38 164 ALA A C 1
ATOM 1219 O O . ALA A 1 164 ? -2.804 1.193 19.016 1.00 98.38 164 ALA A O 1
ATOM 1220 N N . VAL A 1 165 ? -3.667 2.737 20.393 1.00 98.56 165 VAL A N 1
ATOM 1221 C CA . VAL A 1 165 ? -2.984 3.892 19.781 1.00 98.56 165 VAL A CA 1
ATOM 1222 C C . VAL A 1 165 ? -1.461 3.761 19.870 1.00 98.56 165 VAL A C 1
ATOM 1224 O O . VAL A 1 165 ? -0.758 4.056 18.902 1.00 98.56 165 VAL A O 1
ATOM 1227 N N . LYS A 1 166 ? -0.930 3.299 21.007 1.00 98.44 166 LYS A N 1
ATOM 1228 C CA . LYS A 1 166 ? 0.506 3.055 21.189 1.00 98.44 166 LYS A CA 1
ATOM 1229 C C . LYS A 1 166 ? 1.022 1.953 20.256 1.00 98.44 166 LYS A C 1
ATOM 1231 O O . LYS A 1 166 ? 2.052 2.156 19.620 1.00 98.44 166 LYS A O 1
ATOM 1236 N N . ARG A 1 167 ? 0.296 0.838 20.116 1.00 98.56 167 ARG A N 1
ATOM 1237 C CA . ARG A 1 167 ? 0.622 -0.250 19.173 1.00 98.56 167 ARG A CA 1
ATOM 1238 C C . ARG A 1 167 ? 0.656 0.240 17.726 1.00 98.56 167 ARG A C 1
ATOM 1240 O O . ARG A 1 167 ? 1.643 -0.000 17.037 1.00 98.56 167 ARG A O 1
ATOM 1247 N N . ILE A 1 168 ? -0.357 1.002 17.304 1.00 98.62 168 ILE A N 1
ATOM 1248 C CA . ILE A 1 168 ? -0.423 1.633 15.974 1.00 98.62 168 ILE A CA 1
ATOM 1249 C C . ILE A 1 168 ? 0.797 2.535 15.730 1.00 98.62 168 ILE A C 1
ATOM 1251 O O . ILE A 1 168 ? 1.484 2.385 14.719 1.00 98.62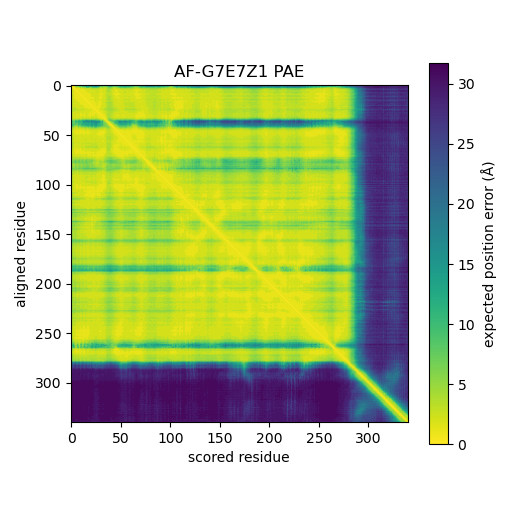 168 ILE A O 1
ATOM 1255 N N . LYS A 1 169 ? 1.121 3.422 16.681 1.00 98.12 169 LYS A N 1
ATOM 1256 C CA . LYS A 1 169 ? 2.308 4.291 16.612 1.00 98.12 169 LYS A CA 1
ATOM 1257 C C . LYS A 1 169 ? 3.608 3.504 16.481 1.00 98.12 169 LYS A C 1
ATOM 1259 O O . LYS A 1 169 ? 4.424 3.830 15.627 1.00 98.12 169 LYS A O 1
ATOM 1264 N N . SER A 1 170 ? 3.803 2.470 17.300 1.00 98.12 170 SER A N 1
ATOM 1265 C CA . SER A 1 170 ? 5.002 1.629 17.246 1.00 98.12 170 SER A CA 1
ATOM 1266 C C . SER A 1 170 ? 5.109 0.839 15.939 1.00 98.12 170 SER A C 1
ATOM 1268 O O . SER A 1 170 ? 6.204 0.737 15.396 1.00 98.12 170 SER A O 1
ATOM 1270 N N . HIS A 1 171 ? 3.996 0.325 15.410 1.00 98.31 171 HIS A N 1
ATOM 1271 C CA . HIS A 1 171 ? 3.968 -0.429 14.155 1.00 98.31 171 HIS A CA 1
ATOM 1272 C C . HIS A 1 171 ? 4.288 0.447 12.931 1.00 98.31 171 HIS A C 1
ATOM 1274 O O . HIS A 1 171 ? 5.034 0.022 12.052 1.00 98.31 171 HIS A O 1
ATOM 1280 N N . LEU A 1 172 ? 3.775 1.682 12.896 1.00 96.88 172 LEU A N 1
ATOM 1281 C CA . LEU A 1 172 ? 4.030 2.645 11.815 1.00 96.88 172 LEU A CA 1
ATOM 1282 C C . LEU A 1 172 ? 5.274 3.530 12.040 1.00 96.88 172 LEU A C 1
ATOM 1284 O O . LEU A 1 172 ? 5.595 4.356 11.191 1.00 96.88 172 LEU A O 1
ATOM 1288 N N . ASN A 1 173 ? 5.969 3.381 13.174 1.00 95.44 173 ASN A N 1
ATOM 1289 C CA . ASN A 1 173 ? 7.072 4.248 13.613 1.00 95.44 173 ASN A CA 1
ATOM 1290 C C . ASN A 1 173 ? 6.705 5.755 13.662 1.00 95.44 173 ASN A C 1
ATOM 1292 O O . ASN A 1 173 ? 7.499 6.623 13.296 1.00 95.44 173 ASN A O 1
ATOM 1296 N N . LEU A 1 174 ? 5.492 6.076 14.127 1.00 94.38 174 LEU A N 1
ATOM 1297 C CA . LEU A 1 174 ? 4.967 7.444 14.222 1.00 94.38 174 LEU A CA 1
ATOM 1298 C C . LEU A 1 174 ? 5.033 7.992 15.655 1.00 94.38 174 LEU A C 1
ATOM 1300 O O . LEU A 1 174 ? 4.685 7.305 16.618 1.00 94.38 174 LEU A O 1
ATOM 1304 N N . LYS A 1 175 ? 5.401 9.272 15.810 1.00 92.38 175 LYS A N 1
ATOM 1305 C CA . LYS A 1 175 ? 5.356 9.960 17.117 1.00 92.38 175 LYS A CA 1
ATOM 1306 C C . LYS A 1 175 ? 3.935 10.402 17.475 1.00 92.38 175 LYS A C 1
ATOM 1308 O O . LYS A 1 175 ? 3.496 10.235 18.620 1.00 92.38 175 LYS A O 1
ATOM 1313 N N . THR A 1 176 ? 3.196 10.934 16.506 1.00 93.56 176 THR A N 1
ATOM 1314 C CA . THR A 1 176 ? 1.819 11.422 16.659 1.00 93.56 176 THR A CA 1
ATOM 1315 C C . THR A 1 176 ? 0.852 10.657 15.747 1.00 93.56 176 THR A C 1
ATOM 1317 O O . THR A 1 176 ? 1.265 9.969 14.821 1.00 93.56 176 THR A O 1
ATOM 1320 N N . VAL A 1 177 ? -0.438 10.702 16.085 1.00 96.00 177 VAL A N 1
ATOM 1321 C CA . VAL A 1 177 ? -1.573 10.265 15.249 1.00 96.00 177 VAL A CA 1
ATOM 1322 C C . VAL A 1 177 ? -2.755 11.165 15.596 1.00 96.00 177 VAL A C 1
ATOM 1324 O O . VAL A 1 177 ? -2.803 11.702 16.709 1.00 96.00 177 VAL A O 1
ATOM 1327 N N . MET A 1 178 ? -3.730 11.296 14.701 1.00 97.38 178 MET A N 1
ATOM 1328 C CA . MET A 1 178 ? -4.996 11.950 15.030 1.00 97.38 178 MET A CA 1
ATOM 1329 C C . MET A 1 178 ? -5.950 10.916 15.638 1.00 97.38 178 MET A C 1
ATOM 1331 O O . MET A 1 178 ? -6.108 9.820 15.105 1.00 97.38 178 MET A O 1
ATOM 1335 N N . LEU A 1 179 ? -6.591 11.254 16.757 1.00 97.94 179 LEU A N 1
ATOM 1336 C CA . LEU A 1 179 ? -7.525 10.376 17.467 1.00 97.94 179 LEU A CA 1
ATOM 1337 C C . LEU A 1 179 ? -8.846 11.111 17.695 1.00 97.94 179 LEU A C 1
ATOM 1339 O O . LEU A 1 179 ? -8.889 12.076 18.458 1.00 97.94 179 LEU A O 1
ATOM 1343 N N . ALA A 1 180 ? -9.928 10.612 17.102 1.00 98.00 180 ALA A N 1
ATOM 1344 C CA . ALA A 1 180 ? -11.283 11.015 17.451 1.00 98.00 180 ALA A CA 1
ATOM 1345 C C . ALA A 1 180 ? -11.866 9.993 18.435 1.00 98.00 180 ALA A C 1
ATOM 1347 O O . ALA A 1 180 ? -12.107 8.830 18.091 1.00 98.00 180 ALA A O 1
ATOM 1348 N N . ARG A 1 181 ? -12.078 10.418 19.685 1.00 97.31 181 ARG A N 1
ATOM 1349 C CA . ARG A 1 181 ? -12.768 9.595 20.685 1.00 97.31 181 ARG A CA 1
ATOM 1350 C C . ARG A 1 181 ? -14.283 9.738 20.510 1.00 97.31 181 ARG A C 1
ATOM 1352 O O . ARG A 1 181 ? -14.756 10.807 20.142 1.00 97.31 181 ARG A O 1
ATOM 1359 N N . SER A 1 182 ? -15.033 8.667 20.760 1.00 95.94 182 SER A N 1
ATOM 1360 C CA . SER A 1 182 ? -16.464 8.796 21.029 1.00 95.94 182 SER A CA 1
ATOM 1361 C C . SER A 1 182 ? -16.671 9.145 22.501 1.00 95.94 182 SER A C 1
ATOM 1363 O O . SER A 1 182 ? -16.026 8.545 23.362 1.00 95.94 182 SER A O 1
ATOM 1365 N N . ASP A 1 183 ? -17.586 10.074 22.772 1.00 88.88 183 ASP A N 1
ATOM 1366 C CA . ASP A 1 183 ? -18.035 10.420 24.126 1.00 88.88 183 ASP A CA 1
ATOM 1367 C C . ASP A 1 183 ? -19.053 9.406 24.684 1.00 88.88 183 ASP A C 1
ATOM 1369 O O . ASP A 1 183 ? -19.291 9.353 25.889 1.00 88.88 183 ASP A O 1
ATOM 1373 N N . GLN A 1 184 ? -19.648 8.585 23.812 1.00 91.44 184 GLN A N 1
ATOM 1374 C CA . GLN A 1 184 ? -20.566 7.495 24.156 1.00 91.44 184 GLN A CA 1
ATOM 1375 C C . GLN A 1 184 ? -20.084 6.202 23.479 1.00 91.44 184 GLN A C 1
ATOM 1377 O O . GLN A 1 184 ? -20.730 5.709 22.551 1.00 91.44 184 GLN A O 1
ATOM 1382 N N . PRO A 1 185 ? -18.908 5.679 23.868 1.00 89.69 185 PRO A N 1
ATOM 1383 C CA . PRO A 1 185 ? -18.300 4.555 23.179 1.00 89.69 185 PRO A CA 1
ATOM 1384 C C . PRO A 1 185 ? -19.125 3.282 23.386 1.00 89.69 185 PRO A C 1
ATOM 1386 O O . PRO A 1 185 ? -19.621 3.016 24.483 1.00 89.69 185 PRO A O 1
ATOM 1389 N N . ARG A 1 186 ? -19.257 2.477 22.325 1.00 89.19 186 ARG A N 1
ATOM 1390 C CA . ARG A 1 186 ? -20.069 1.244 22.346 1.00 89.19 186 ARG A CA 1
ATOM 1391 C C . ARG A 1 186 ? -19.534 0.179 23.315 1.00 89.19 186 ARG A C 1
ATOM 1393 O O . ARG A 1 186 ? -20.288 -0.656 23.802 1.00 89.19 186 ARG A O 1
ATOM 1400 N N . SER A 1 187 ? -18.235 0.242 23.594 1.00 86.56 187 SER A N 1
ATOM 1401 C CA . SER A 1 187 ? -17.494 -0.593 24.531 1.00 86.56 187 SER A CA 1
ATOM 1402 C C . SER A 1 187 ? -16.529 0.289 25.322 1.00 86.56 187 SER A C 1
ATOM 1404 O O . SER A 1 187 ? -16.029 1.287 24.809 1.00 86.56 187 SER A O 1
ATOM 1406 N N . GLN A 1 188 ? -16.230 -0.082 26.568 1.00 86.94 188 GLN A N 1
ATOM 1407 C CA . GLN A 1 188 ? -15.188 0.590 27.359 1.00 86.94 188 GLN A CA 1
ATOM 1408 C C . GLN A 1 188 ? -13.768 0.241 26.875 1.00 86.94 188 GLN A C 1
ATOM 1410 O O . GLN A 1 188 ? -12.816 0.929 27.230 1.00 86.94 188 GLN A O 1
ATOM 1415 N N . ARG A 1 189 ? -13.618 -0.824 26.076 1.00 95.12 189 ARG A N 1
ATOM 1416 C CA . ARG A 1 189 ? -12.338 -1.316 25.553 1.00 95.12 189 ARG A CA 1
ATOM 1417 C C . ARG A 1 189 ? -12.419 -1.660 24.074 1.00 95.12 189 ARG A C 1
ATOM 1419 O O . ARG A 1 189 ? -13.470 -2.051 23.573 1.00 95.12 189 ARG A O 1
ATOM 1426 N N . VAL A 1 190 ? -11.280 -1.583 23.394 1.00 97.94 190 VAL A N 1
ATOM 1427 C CA . VAL A 1 190 ? -11.150 -2.003 21.999 1.00 97.94 190 VAL A CA 1
ATOM 1428 C C . VAL A 1 190 ? -11.037 -3.525 21.958 1.00 97.94 190 VAL A C 1
ATOM 1430 O O . VAL A 1 190 ? -10.011 -4.088 22.347 1.00 97.94 190 VAL A O 1
ATOM 1433 N N . ARG A 1 191 ? -12.093 -4.187 21.478 1.00 97.69 191 ARG A N 1
ATOM 1434 C CA . ARG A 1 191 ? -12.112 -5.628 21.198 1.00 97.69 191 ARG A CA 1
ATOM 1435 C C . ARG A 1 191 ? -12.033 -5.914 19.703 1.00 97.69 191 ARG A C 1
ATOM 1437 O O . ARG A 1 191 ? -11.485 -6.934 19.299 1.00 97.69 191 ARG A O 1
ATOM 1444 N N . SER A 1 192 ? -12.556 -5.016 18.880 1.00 98.38 192 SER A N 1
ATOM 1445 C CA . SER A 1 192 ? -12.628 -5.174 17.436 1.00 98.38 192 SER A CA 1
ATOM 1446 C C . SER A 1 192 ? -12.139 -3.930 16.701 1.00 98.38 192 SER A C 1
ATOM 1448 O O . SER A 1 192 ? -12.301 -2.799 17.159 1.00 98.38 192 SER A O 1
ATOM 1450 N N . ILE A 1 193 ? -11.492 -4.124 15.555 1.00 98.75 193 ILE A N 1
ATOM 1451 C CA . ILE A 1 193 ? -10.850 -3.038 14.805 1.00 98.75 193 ILE A CA 1
ATOM 1452 C C . ILE A 1 193 ? -11.148 -3.234 13.325 1.00 98.75 193 ILE A C 1
ATOM 1454 O O . ILE A 1 193 ? -10.938 -4.326 12.802 1.00 98.75 193 ILE A O 1
ATOM 1458 N N . ALA A 1 194 ? -11.626 -2.195 12.644 1.00 98.75 194 ALA A N 1
ATOM 1459 C CA . ALA A 1 194 ? -11.677 -2.167 11.188 1.00 98.75 194 ALA A CA 1
ATOM 1460 C C . ALA A 1 194 ? -10.540 -1.288 10.666 1.00 98.75 194 ALA A C 1
ATOM 1462 O O . ALA A 1 194 ? -10.336 -0.169 11.131 1.00 98.75 194 ALA A O 1
ATOM 1463 N N . ILE A 1 195 ? -9.779 -1.836 9.728 1.00 98.81 195 ILE A N 1
ATOM 1464 C CA . ILE A 1 195 ? -8.480 -1.342 9.288 1.00 98.81 195 ILE A CA 1
ATOM 1465 C C . ILE A 1 195 ? -8.524 -1.172 7.774 1.00 98.81 195 ILE A C 1
ATOM 1467 O O . ILE A 1 195 ? -9.001 -2.068 7.075 1.00 98.81 195 ILE A O 1
ATOM 1471 N N . CYS A 1 196 ? -8.023 -0.054 7.259 1.00 98.62 196 CYS A N 1
ATOM 1472 C CA . CYS A 1 196 ? -7.809 0.139 5.828 1.00 98.62 196 CYS A CA 1
ATOM 1473 C C . CYS A 1 196 ? -6.614 1.066 5.598 1.00 98.62 196 CYS A C 1
ATOM 1475 O O . CYS A 1 196 ? -6.598 2.162 6.152 1.00 98.62 196 CYS A O 1
ATOM 1477 N N . ALA A 1 197 ? -5.640 0.669 4.784 1.00 98.50 197 ALA A N 1
ATOM 1478 C CA . ALA A 1 197 ? -4.604 1.590 4.313 1.00 98.50 197 ALA A CA 1
ATOM 1479 C C . ALA A 1 197 ? -5.215 2.758 3.504 1.00 98.50 197 ALA A C 1
ATOM 1481 O O . ALA A 1 197 ? -6.356 2.669 3.034 1.00 98.50 197 ALA A O 1
ATOM 1482 N N . GLY A 1 198 ? -4.478 3.864 3.400 1.00 98.12 198 GLY A N 1
ATOM 1483 C CA . GLY A 1 198 ? -4.834 5.031 2.594 1.00 98.12 198 GLY A CA 1
ATOM 1484 C C . GLY A 1 198 ? -6.126 5.728 3.022 1.00 98.12 198 GLY A C 1
ATOM 1485 O O . GLY A 1 198 ? -6.391 5.931 4.211 1.00 98.12 198 GLY A O 1
ATOM 1486 N N . SER A 1 199 ? -6.940 6.116 2.038 1.00 97.31 199 SER A N 1
ATOM 1487 C CA . SER A 1 199 ? -8.213 6.833 2.228 1.00 97.31 199 SER A CA 1
ATOM 1488 C C . SER A 1 199 ? -9.393 5.870 2.464 1.00 97.31 199 SER A C 1
ATOM 1490 O O . SER A 1 199 ? -10.308 5.717 1.651 1.00 97.31 199 SER A O 1
ATOM 1492 N N . GLY A 1 200 ? -9.358 5.162 3.595 1.00 97.38 200 GLY A N 1
ATOM 1493 C CA . GLY A 1 200 ? -10.236 4.025 3.883 1.00 97.38 200 GLY A CA 1
ATOM 1494 C C . GLY A 1 200 ? -11.668 4.339 4.328 1.00 97.38 200 GLY A C 1
ATOM 1495 O O . GLY A 1 200 ? -12.444 3.401 4.531 1.00 97.38 200 GLY A O 1
ATOM 1496 N N . GLY A 1 201 ? -12.051 5.613 4.480 1.00 97.06 201 GLY A N 1
ATOM 1497 C CA . GLY A 1 201 ? -13.378 6.024 4.974 1.00 97.06 201 GLY A CA 1
ATOM 1498 C C . GLY A 1 201 ? -14.553 5.318 4.281 1.00 97.06 201 GLY A C 1
ATOM 1499 O O . GLY A 1 201 ? -15.405 4.728 4.948 1.00 97.06 201 GLY A O 1
ATOM 1500 N N . SER A 1 202 ? -14.525 5.228 2.949 1.00 96.19 202 SER A N 1
ATOM 1501 C CA . SER A 1 202 ? -15.570 4.551 2.160 1.00 96.19 202 SER A CA 1
ATOM 1502 C C . SER A 1 202 ? -15.607 3.018 2.308 1.00 96.19 202 SER A C 1
ATOM 1504 O O . SER A 1 202 ? -16.623 2.395 1.995 1.00 96.19 202 SER A O 1
ATOM 1506 N N . VAL A 1 203 ? -14.520 2.399 2.786 1.00 97.56 203 VAL A N 1
ATOM 1507 C CA . VAL A 1 203 ? -14.372 0.940 2.946 1.00 97.56 203 VAL A CA 1
ATOM 1508 C C . VAL A 1 203 ? -14.752 0.494 4.358 1.00 97.56 203 VAL A C 1
ATOM 1510 O O . VAL A 1 203 ? -15.418 -0.529 4.517 1.00 97.56 203 VAL A O 1
ATOM 1513 N N . ILE A 1 204 ? -14.345 1.250 5.385 1.00 98.12 204 ILE A N 1
ATOM 1514 C CA . ILE A 1 204 ? -14.524 0.870 6.800 1.00 98.12 204 ILE A CA 1
ATOM 1515 C C . ILE A 1 204 ? -15.439 1.802 7.601 1.00 98.12 204 ILE A C 1
ATOM 1517 O O . ILE A 1 204 ? -15.789 1.475 8.732 1.00 98.12 204 ILE A O 1
ATOM 1521 N N . GLY A 1 205 ? -15.884 2.928 7.040 1.00 93.81 205 GLY A N 1
ATOM 1522 C CA . GLY A 1 205 ? -16.646 3.964 7.751 1.00 93.81 205 GLY A CA 1
ATOM 1523 C C . GLY A 1 205 ? -17.984 3.511 8.344 1.00 93.81 205 GLY A C 1
ATOM 1524 O O . GLY A 1 205 ? -18.497 4.172 9.244 1.00 93.81 205 GLY A O 1
ATOM 1525 N N . ASN A 1 206 ? -18.530 2.377 7.892 1.00 93.69 206 ASN A N 1
ATOM 1526 C CA . ASN A 1 206 ? -19.744 1.743 8.425 1.00 93.69 206 ASN A CA 1
ATOM 1527 C C . ASN A 1 206 ? -19.479 0.382 9.105 1.00 93.69 206 ASN A C 1
ATOM 1529 O O . ASN A 1 206 ? -20.423 -0.355 9.380 1.00 93.69 206 ASN A O 1
ATOM 1533 N N . ALA A 1 207 ? -18.217 0.026 9.365 1.00 95.88 207 ALA A N 1
ATOM 1534 C CA . ALA A 1 207 ? -17.866 -1.246 9.987 1.00 95.88 207 ALA A CA 1
ATOM 1535 C C . ALA A 1 207 ? -18.228 -1.283 11.483 1.00 95.88 207 ALA A C 1
ATOM 1537 O O . ALA A 1 207 ? -17.944 -0.357 12.252 1.00 95.88 207 ALA A O 1
ATOM 1538 N N . ASP A 1 208 ? -18.804 -2.404 11.914 1.00 95.12 208 ASP A N 1
ATOM 1539 C CA . ASP A 1 208 ? -19.168 -2.649 13.309 1.00 95.12 208 ASP A CA 1
ATOM 1540 C C . ASP A 1 208 ? -17.958 -3.142 14.129 1.00 95.12 208 ASP A C 1
ATOM 1542 O O . ASP A 1 208 ? -17.838 -4.327 14.430 1.00 95.12 208 ASP A O 1
ATOM 1546 N N . ALA A 1 209 ? -16.997 -2.241 14.361 1.00 97.50 209 ALA A N 1
ATOM 1547 C CA . ALA A 1 209 ? -15.758 -2.469 15.124 1.00 97.50 209 ALA A CA 1
ATOM 1548 C C . ALA A 1 209 ? -15.860 -1.977 16.596 1.00 97.50 209 ALA A C 1
ATOM 1550 O O . ALA A 1 209 ? -16.935 -1.978 17.166 1.00 97.50 209 ALA A O 1
ATOM 1551 N N . ASP A 1 210 ? -14.761 -1.518 17.202 1.00 98.44 210 ASP A N 1
ATOM 1552 C CA . ASP A 1 210 ? -14.677 -0.575 18.342 1.00 98.44 210 ASP A CA 1
ATOM 1553 C C . ASP A 1 210 ? -13.678 0.561 18.037 1.00 98.44 210 ASP A C 1
ATOM 1555 O O . ASP A 1 210 ? -13.547 1.542 18.767 1.00 98.44 210 ASP A O 1
ATOM 1559 N N . LEU A 1 211 ? -12.940 0.421 16.936 1.00 98.69 211 LEU A N 1
ATOM 1560 C CA . LEU A 1 211 ? -11.959 1.364 16.434 1.00 98.69 211 LEU A CA 1
ATOM 1561 C C . LEU A 1 211 ? -11.914 1.250 14.907 1.00 98.69 211 LEU A C 1
ATOM 1563 O O . LEU A 1 211 ? -11.772 0.153 14.368 1.00 98.69 211 LEU A O 1
ATOM 1567 N N . LEU A 1 212 ? -12.016 2.380 14.212 1.00 98.81 212 LEU A N 1
ATOM 1568 C CA . LEU A 1 212 ? -11.603 2.502 12.816 1.00 98.81 212 LEU A CA 1
ATOM 1569 C C . LEU A 1 212 ? -10.158 2.993 12.782 1.00 98.81 212 LEU A C 1
ATOM 1571 O O . LEU A 1 212 ? -9.821 3.953 13.475 1.00 98.81 212 LEU A O 1
ATOM 1575 N N . TRP A 1 213 ? -9.314 2.360 11.978 1.00 98.81 213 TRP A N 1
ATOM 1576 C CA . TRP A 1 213 ? -7.930 2.768 11.776 1.00 98.81 213 TRP A CA 1
ATOM 1577 C C . TRP A 1 213 ? -7.622 2.847 10.284 1.00 98.81 213 TRP A C 1
ATOM 1579 O O . TRP A 1 213 ? -7.754 1.866 9.552 1.00 98.81 213 TRP A O 1
ATOM 1589 N N . THR A 1 214 ? -7.239 4.034 9.823 1.00 98.81 214 THR A N 1
ATOM 1590 C CA . THR A 1 214 ? -6.906 4.270 8.416 1.00 98.81 214 THR A CA 1
ATOM 1591 C C . THR A 1 214 ? -5.947 5.449 8.254 1.00 98.81 214 THR A C 1
ATOM 1593 O O . THR A 1 214 ? -5.572 6.083 9.242 1.00 98.81 214 THR A O 1
ATOM 1596 N N . GLY A 1 215 ? -5.495 5.731 7.033 1.00 98.25 215 GLY A N 1
ATOM 1597 C CA . GLY A 1 215 ? -4.713 6.927 6.751 1.00 98.25 215 GLY A CA 1
ATOM 1598 C C . GLY A 1 215 ? -5.582 8.177 6.865 1.00 98.25 215 GLY A C 1
ATOM 1599 O O . GLY A 1 215 ? -5.234 9.102 7.599 1.00 98.25 215 GLY A O 1
ATOM 1600 N N . GLU A 1 216 ? -6.741 8.171 6.200 1.00 98.06 216 GLU A N 1
ATOM 1601 C CA . GLU A 1 216 ? -7.624 9.334 6.065 1.00 98.06 216 GLU A CA 1
ATOM 1602 C C . GLU A 1 216 ? -9.122 8.985 6.144 1.00 98.06 216 GLU A C 1
ATOM 1604 O O . GLU A 1 216 ? -9.578 7.943 5.669 1.00 98.06 216 GLU A O 1
ATOM 1609 N N . MET A 1 217 ? -9.905 9.918 6.693 1.00 98.00 217 MET A N 1
ATOM 1610 C CA . MET A 1 217 ? -11.371 9.954 6.627 1.00 98.00 217 MET A CA 1
ATOM 1611 C C . MET A 1 217 ? -11.829 11.410 6.513 1.00 98.00 217 MET A C 1
ATOM 1613 O O . MET A 1 217 ? -11.194 12.310 7.069 1.00 98.00 217 MET A O 1
ATOM 1617 N N . SER A 1 218 ? -12.954 11.659 5.845 1.00 98.00 218 SER A N 1
ATOM 1618 C CA . SER A 1 218 ? -13.559 12.991 5.808 1.00 98.00 218 SER A CA 1
ATOM 1619 C C . SER A 1 218 ? -14.184 13.375 7.155 1.00 98.00 218 SER A C 1
ATOM 1621 O O . SER A 1 218 ? -14.581 12.528 7.960 1.00 98.00 218 SER A O 1
ATOM 1623 N N . HIS A 1 219 ? -14.342 14.680 7.387 1.00 97.50 219 HIS A N 1
ATOM 1624 C CA . HIS A 1 219 ? -14.930 15.220 8.616 1.00 97.50 219 HIS A CA 1
ATOM 1625 C C . HIS A 1 219 ? -16.292 14.590 8.971 1.00 97.50 219 HIS A C 1
ATOM 1627 O O . HIS A 1 219 ? -16.521 14.215 10.121 1.00 97.50 219 HIS A O 1
ATOM 1633 N N . HIS A 1 220 ? -17.183 14.424 7.988 1.00 97.12 220 HIS A N 1
ATOM 1634 C CA . HIS A 1 220 ? -18.510 13.852 8.222 1.00 97.12 220 HIS A CA 1
ATOM 1635 C C . HIS A 1 220 ? -18.477 12.345 8.503 1.00 97.12 220 HIS A C 1
ATOM 1637 O O . HIS A 1 220 ? -19.277 11.878 9.310 1.00 97.12 220 HIS A O 1
ATOM 1643 N N . GLU A 1 221 ? -17.546 11.589 7.914 1.00 97.94 221 GLU A N 1
ATOM 1644 C CA . GLU A 1 221 ? -17.363 10.169 8.247 1.00 97.94 221 GLU A CA 1
ATOM 1645 C C . GLU A 1 221 ? -16.846 9.997 9.682 1.00 97.94 221 GLU A C 1
ATOM 1647 O O . GLU A 1 221 ? -17.328 9.124 10.402 1.00 97.94 221 GLU A O 1
ATOM 1652 N N . ILE A 1 222 ? -15.929 10.864 10.132 1.00 98.38 222 ILE A N 1
ATOM 1653 C CA . ILE A 1 222 ? -15.430 10.868 11.517 1.00 98.38 222 ILE A CA 1
ATOM 1654 C C . ILE A 1 222 ? -16.570 11.179 12.496 1.00 98.38 222 ILE A C 1
ATOM 1656 O O . ILE A 1 222 ? -16.745 10.445 13.467 1.00 98.38 222 ILE A O 1
ATOM 1660 N N . LEU A 1 223 ? -17.373 12.221 12.232 1.00 97.62 223 LEU A N 1
ATOM 1661 C CA . LEU A 1 223 ? -18.541 12.561 13.058 1.00 97.62 223 LEU A CA 1
ATOM 1662 C C . LEU A 1 223 ? -19.575 11.427 13.095 1.00 97.62 223 LEU A C 1
ATOM 1664 O O . LEU A 1 223 ? -20.093 11.098 14.160 1.00 97.62 223 LEU A O 1
ATOM 1668 N N . ALA A 1 224 ? -19.872 10.811 11.948 1.00 97.12 224 ALA A N 1
ATOM 1669 C CA . ALA A 1 224 ? -20.805 9.690 11.872 1.00 97.12 224 ALA A CA 1
ATOM 1670 C C . ALA A 1 224 ? -20.285 8.466 12.641 1.00 97.12 224 ALA A C 1
ATOM 1672 O O . ALA A 1 224 ? -21.064 7.767 13.288 1.00 97.12 224 ALA A O 1
ATOM 1673 N N . ALA A 1 225 ? -18.973 8.222 12.619 1.00 97.69 225 ALA A N 1
ATOM 1674 C CA . ALA A 1 225 ? -18.353 7.188 13.426 1.00 97.69 225 ALA A CA 1
ATOM 1675 C C . ALA A 1 225 ? -18.450 7.516 14.930 1.00 97.69 225 ALA A C 1
ATOM 1677 O O . ALA A 1 225 ? -19.024 6.741 15.700 1.00 97.69 225 ALA A O 1
ATOM 1678 N N . THR A 1 226 ? -17.952 8.661 15.397 1.00 97.38 226 THR A N 1
ATOM 1679 C CA . THR A 1 226 ? -17.971 8.971 16.839 1.00 97.38 226 THR A CA 1
ATOM 1680 C C . THR A 1 226 ? -19.390 9.015 17.415 1.00 97.38 226 THR A C 1
ATOM 1682 O O . THR A 1 226 ? -19.592 8.490 18.511 1.00 97.38 226 THR A O 1
ATOM 1685 N N . ALA A 1 227 ? -20.379 9.506 16.659 1.00 96.38 227 ALA A N 1
ATOM 1686 C CA . ALA A 1 227 ? -21.792 9.514 17.051 1.00 96.38 227 ALA A CA 1
ATOM 1687 C C . ALA A 1 227 ? -22.416 8.111 17.213 1.00 96.38 227 ALA A C 1
ATOM 1689 O O . ALA A 1 227 ? -23.348 7.948 17.994 1.00 96.38 227 ALA A O 1
ATOM 1690 N N . ARG A 1 228 ? -21.898 7.086 16.521 1.00 95.75 228 ARG A N 1
ATOM 1691 C CA . ARG A 1 228 ? -22.297 5.672 16.693 1.00 95.75 228 ARG A CA 1
ATOM 1692 C C . ARG A 1 228 ? -21.431 4.914 17.710 1.00 95.75 228 ARG A C 1
ATOM 1694 O O . ARG A 1 228 ? -21.380 3.689 17.679 1.00 95.75 228 ARG A O 1
ATOM 1701 N N . GLY A 1 229 ? -20.688 5.621 18.560 1.00 96.88 229 GLY A N 1
ATOM 1702 C CA . GLY A 1 229 ? -19.812 4.990 19.549 1.00 96.88 229 GLY A CA 1
ATOM 1703 C C . GLY A 1 229 ? -18.436 4.550 19.032 1.00 96.88 229 GLY A C 1
ATOM 1704 O O . GLY A 1 229 ? -17.808 3.753 19.720 1.00 96.88 229 GLY A O 1
ATOM 1705 N N . THR A 1 230 ? -17.991 5.060 17.862 1.00 98.25 230 THR A N 1
ATOM 1706 C CA . THR A 1 230 ? -16.832 4.651 17.008 1.00 98.25 230 THR A CA 1
ATOM 1707 C C . THR A 1 230 ? -15.789 3.725 17.681 1.00 98.25 230 THR A C 1
ATOM 1709 O O . THR A 1 230 ? -16.089 2.539 17.834 1.00 98.25 230 THR A O 1
ATOM 1712 N N . HIS A 1 231 ? -14.530 4.091 17.974 1.00 98.50 231 HIS A N 1
ATOM 1713 C CA . HIS A 1 231 ? -13.730 5.335 17.827 1.00 98.50 231 HIS A CA 1
ATOM 1714 C C . HIS A 1 231 ? -12.997 5.444 16.453 1.00 98.50 231 HIS A C 1
ATOM 1716 O O . HIS A 1 231 ? -13.202 4.583 15.600 1.00 98.50 231 HIS A O 1
ATOM 1722 N N . VAL A 1 232 ? -12.127 6.454 16.219 1.00 98.69 232 VAL A N 1
ATOM 1723 C CA . VAL A 1 232 ? -11.306 6.588 14.979 1.00 98.69 232 VAL A CA 1
ATOM 1724 C C . VAL A 1 232 ? -9.852 7.021 15.249 1.00 98.69 232 VAL A C 1
ATOM 1726 O O . VAL A 1 232 ? -9.627 8.008 15.948 1.00 98.69 232 VAL A O 1
ATOM 1729 N N . VAL A 1 233 ? -8.874 6.347 14.630 1.00 98.75 233 VAL A N 1
ATOM 1730 C CA . VAL A 1 233 ? -7.453 6.744 14.544 1.00 98.75 233 VAL A CA 1
ATOM 1731 C C . VAL A 1 233 ? -7.060 6.978 13.084 1.00 98.75 233 VAL A C 1
ATOM 1733 O O . VAL A 1 233 ? -7.240 6.092 12.249 1.00 98.75 233 VAL A O 1
ATOM 1736 N N . LEU A 1 234 ? -6.487 8.151 12.797 1.00 98.62 234 LEU A N 1
ATOM 1737 C CA . LEU A 1 234 ? -5.939 8.514 11.487 1.00 98.62 234 LEU A CA 1
ATOM 1738 C C . LEU A 1 234 ? -4.424 8.717 11.571 1.00 98.62 234 LEU A C 1
ATOM 1740 O O . LEU A 1 234 ? -3.922 9.324 12.524 1.00 98.62 234 LEU A O 1
ATOM 1744 N N . CYS A 1 235 ? -3.701 8.218 10.570 1.00 97.50 235 CYS A N 1
ATOM 1745 C CA . CYS A 1 235 ? -2.233 8.208 10.548 1.00 97.50 235 CYS A CA 1
ATOM 1746 C C . CYS A 1 235 ? -1.605 8.952 9.353 1.00 97.50 235 CYS A C 1
ATOM 1748 O O . CYS A 1 235 ? -0.381 8.928 9.225 1.00 97.50 235 CYS A O 1
ATOM 1750 N N . ASN A 1 236 ? -2.416 9.630 8.532 1.00 95.62 236 ASN A N 1
ATOM 1751 C CA . ASN A 1 236 ? -2.116 10.113 7.174 1.00 95.62 236 ASN A CA 1
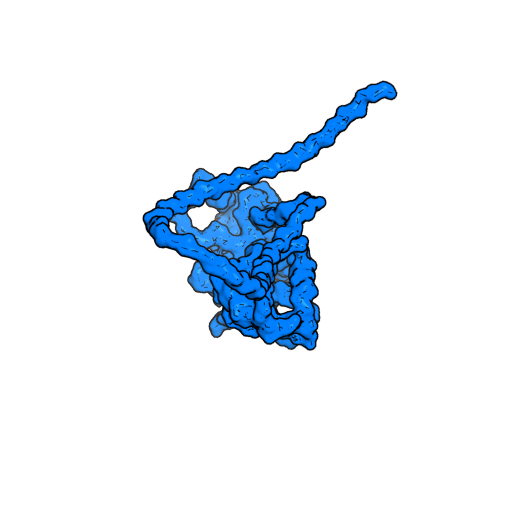ATOM 1752 C C . ASN A 1 236 ? -1.970 8.965 6.160 1.00 95.62 236 ASN A C 1
ATOM 1754 O O . ASN A 1 236 ? -1.624 7.841 6.525 1.00 95.62 236 ASN A O 1
ATOM 1758 N N . HIS A 1 237 ? -2.246 9.268 4.887 1.00 96.81 237 HIS A N 1
ATOM 1759 C CA . HIS A 1 237 ? -2.341 8.315 3.773 1.00 96.81 237 HIS A CA 1
ATOM 1760 C C . HIS A 1 237 ? -1.111 7.390 3.693 1.00 96.81 237 HIS A C 1
ATOM 1762 O O . HIS A 1 237 ? -1.150 6.238 4.139 1.00 96.81 237 HIS A O 1
ATOM 1768 N N . SER A 1 238 ? 0.026 7.943 3.256 1.00 96.50 238 SER A N 1
ATOM 1769 C CA . SER A 1 238 ? 1.207 7.156 2.894 1.00 96.50 238 SER A CA 1
ATOM 1770 C C . SER A 1 238 ? 1.924 6.515 4.081 1.00 96.50 238 SER A C 1
ATOM 1772 O O . SER A 1 238 ? 2.599 5.495 3.938 1.00 96.50 238 SER A O 1
ATOM 1774 N N . ASN A 1 239 ? 1.743 7.051 5.288 1.00 96.69 239 ASN A N 1
ATOM 1775 C CA . ASN A 1 239 ? 2.233 6.430 6.518 1.00 96.69 239 ASN A CA 1
ATOM 1776 C C . ASN A 1 239 ? 1.595 5.061 6.790 1.00 96.69 239 ASN A C 1
ATOM 1778 O O . ASN A 1 239 ? 2.271 4.181 7.318 1.00 96.69 239 ASN A O 1
ATOM 1782 N N . THR A 1 240 ? 0.331 4.850 6.399 1.00 98.19 240 THR A N 1
ATOM 1783 C CA . THR A 1 240 ? -0.327 3.532 6.503 1.00 98.19 240 THR A CA 1
ATOM 1784 C C . THR A 1 240 ? 0.067 2.552 5.397 1.00 98.19 240 THR A C 1
ATOM 1786 O O . THR A 1 240 ? -0.391 1.413 5.409 1.00 98.19 240 THR A O 1
ATOM 1789 N N . GLU A 1 241 ? 0.947 2.958 4.478 1.00 98.38 241 GLU A N 1
ATOM 1790 C CA . GLU A 1 241 ? 1.350 2.153 3.320 1.00 98.38 241 GLU A CA 1
ATOM 1791 C C . GLU A 1 241 ? 2.857 1.878 3.277 1.00 98.38 241 GLU A C 1
ATOM 1793 O O . GLU A 1 241 ? 3.293 0.753 3.034 1.00 98.38 241 GLU A O 1
ATOM 1798 N N . ARG A 1 242 ? 3.678 2.897 3.553 1.00 97.31 242 ARG A N 1
ATOM 1799 C CA . ARG A 1 242 ? 5.138 2.895 3.366 1.00 97.31 242 ARG A CA 1
ATOM 1800 C C . ARG A 1 242 ? 5.854 1.727 4.031 1.00 97.31 242 ARG A C 1
ATOM 1802 O O . ARG A 1 242 ? 6.731 1.121 3.417 1.00 97.31 242 ARG A O 1
ATOM 1809 N N . GLY A 1 243 ? 5.470 1.368 5.257 1.00 97.31 243 GLY A N 1
ATOM 1810 C CA . GLY A 1 243 ? 6.076 0.238 5.970 1.00 97.31 243 GLY A CA 1
ATOM 1811 C C . GLY A 1 243 ? 5.891 -1.105 5.246 1.00 97.31 243 GLY A C 1
ATOM 1812 O O . GLY A 1 243 ? 6.772 -1.969 5.298 1.00 97.31 243 GLY A O 1
ATOM 1813 N N . TYR A 1 244 ? 4.810 -1.259 4.475 1.00 98.19 244 TYR A N 1
ATOM 1814 C CA . TYR A 1 244 ? 4.557 -2.455 3.678 1.00 98.19 244 TYR A CA 1
ATOM 1815 C C . TYR A 1 244 ? 5.522 -2.613 2.496 1.00 98.19 244 TYR A C 1
ATOM 1817 O O . TYR A 1 244 ? 5.736 -3.744 2.056 1.00 98.19 244 TYR A O 1
ATOM 1825 N N . LEU A 1 245 ? 6.200 -1.551 2.031 1.00 98.44 245 LEU A N 1
ATOM 1826 C CA . LEU A 1 245 ? 7.219 -1.667 0.977 1.00 98.44 245 LEU A CA 1
ATOM 1827 C C . LEU A 1 245 ? 8.346 -2.641 1.349 1.00 98.44 245 LEU A C 1
ATOM 1829 O O . LEU A 1 245 ? 8.870 -3.320 0.470 1.00 98.44 245 LEU A O 1
ATOM 1833 N N . HIS A 1 246 ? 8.683 -2.790 2.635 1.00 98.12 246 HIS A N 1
ATOM 1834 C CA . HIS A 1 246 ? 9.652 -3.796 3.091 1.00 98.12 246 HIS A CA 1
ATOM 1835 C C . HIS A 1 246 ? 9.129 -5.233 2.938 1.00 98.12 246 HIS A C 1
ATOM 1837 O O . HIS A 1 246 ? 9.890 -6.143 2.600 1.00 98.12 246 HIS A O 1
ATOM 1843 N N . THR A 1 247 ? 7.825 -5.436 3.133 1.00 98.19 247 THR A N 1
ATOM 1844 C CA . THR A 1 247 ? 7.163 -6.731 2.921 1.00 98.19 247 THR A CA 1
ATOM 1845 C C . THR A 1 247 ? 7.010 -7.024 1.430 1.00 98.19 247 THR A C 1
ATOM 1847 O O . THR A 1 247 ? 7.298 -8.140 1.001 1.00 98.19 247 THR A O 1
ATOM 1850 N N . LEU A 1 248 ? 6.635 -6.023 0.625 1.00 98.44 248 LEU A N 1
ATOM 1851 C CA . LEU A 1 248 ? 6.573 -6.131 -0.833 1.00 98.44 248 LEU A CA 1
ATOM 1852 C C . LEU A 1 248 ? 7.953 -6.421 -1.438 1.00 98.44 248 LEU A C 1
ATOM 1854 O O . LEU A 1 248 ? 8.056 -7.302 -2.286 1.00 98.44 248 LEU A O 1
ATOM 1858 N N . LYS A 1 249 ? 9.011 -5.741 -0.968 1.00 98.62 249 LYS A N 1
ATOM 1859 C CA . LYS A 1 249 ? 10.407 -5.998 -1.352 1.00 98.62 249 LYS A CA 1
ATOM 1860 C C . LYS A 1 249 ? 10.745 -7.472 -1.181 1.00 98.62 249 LYS A C 1
ATOM 1862 O O . LYS A 1 249 ? 11.138 -8.108 -2.150 1.00 98.62 249 LYS A O 1
ATOM 1867 N N . ARG A 1 250 ? 10.526 -8.014 0.022 1.00 98.25 250 ARG A N 1
ATOM 1868 C CA . ARG A 1 250 ? 10.807 -9.419 0.328 1.00 98.25 250 ARG A CA 1
ATOM 1869 C C . ARG A 1 250 ? 10.001 -10.377 -0.555 1.00 98.25 250 ARG A C 1
ATOM 1871 O O . ARG A 1 250 ? 10.604 -11.244 -1.172 1.00 98.25 250 ARG A O 1
ATOM 1878 N N . LYS A 1 251 ? 8.680 -10.185 -0.679 1.00 97.88 251 LYS A N 1
ATOM 1879 C CA . LYS A 1 251 ? 7.824 -11.012 -1.555 1.00 97.88 251 LYS A CA 1
ATOM 1880 C C . LYS A 1 251 ? 8.298 -10.989 -3.015 1.00 97.88 251 LYS A C 1
ATOM 1882 O O . LYS A 1 251 ? 8.302 -12.019 -3.676 1.00 97.88 251 LYS A O 1
ATOM 1887 N N . LEU A 1 252 ? 8.702 -9.821 -3.519 1.00 98.12 252 LEU A N 1
ATOM 1888 C CA . LEU A 1 252 ? 9.184 -9.671 -4.891 1.00 98.12 252 LEU A CA 1
ATOM 1889 C C . LEU A 1 252 ? 10.587 -10.269 -5.085 1.00 98.12 252 LEU A C 1
ATOM 1891 O O . LEU A 1 252 ? 10.846 -10.840 -6.134 1.00 98.12 252 LEU A O 1
ATOM 1895 N N . GLU A 1 253 ? 11.478 -10.184 -4.096 1.00 97.88 253 GLU A N 1
ATOM 1896 C CA . GLU A 1 253 ? 12.782 -10.867 -4.121 1.00 97.88 253 GLU A CA 1
ATOM 1897 C C . GLU A 1 253 ? 12.627 -12.390 -4.084 1.00 97.88 253 GLU A C 1
ATOM 1899 O O . GLU A 1 253 ? 13.257 -13.078 -4.886 1.00 97.88 253 GLU A O 1
ATOM 1904 N N . GLU A 1 254 ? 11.756 -12.906 -3.210 1.00 96.88 254 GLU A N 1
ATOM 1905 C CA . GLU A 1 254 ? 11.383 -14.324 -3.145 1.00 96.88 254 GLU A CA 1
ATOM 1906 C C . GLU A 1 254 ? 10.873 -14.792 -4.521 1.00 96.88 254 GLU A C 1
ATOM 1908 O O . GLU A 1 254 ? 11.436 -15.720 -5.100 1.00 96.88 254 GLU A O 1
ATOM 1913 N N . GLU A 1 255 ? 9.898 -14.096 -5.110 1.00 96.50 255 GLU A N 1
ATOM 1914 C CA . GLU A 1 255 ? 9.340 -14.445 -6.421 1.00 96.50 255 GLU A CA 1
ATOM 1915 C C . GLU A 1 255 ? 10.346 -14.339 -7.576 1.00 96.50 255 GLU A C 1
ATOM 1917 O O . GLU A 1 255 ? 10.466 -15.275 -8.371 1.00 96.50 255 GLU A O 1
ATOM 1922 N N . LEU A 1 256 ? 11.107 -13.241 -7.663 1.00 96.31 256 LEU A N 1
ATOM 1923 C CA . LEU A 1 256 ? 12.132 -13.066 -8.696 1.00 96.31 256 LEU A CA 1
ATOM 1924 C C . LEU A 1 256 ? 13.239 -14.122 -8.585 1.00 96.31 256 LEU A C 1
ATOM 1926 O O . LEU A 1 256 ? 13.755 -14.533 -9.619 1.00 96.31 256 LEU A O 1
ATOM 1930 N N . SER A 1 257 ? 13.574 -14.603 -7.381 1.00 94.38 257 SER A N 1
ATOM 1931 C CA . SER A 1 257 ? 14.575 -15.666 -7.197 1.00 94.38 257 SER A CA 1
ATOM 1932 C C . SER A 1 257 ? 14.154 -17.019 -7.789 1.00 94.38 257 SER A C 1
ATOM 1934 O O . SER A 1 257 ? 15.015 -17.837 -8.103 1.00 94.38 257 SER A O 1
ATOM 1936 N N . THR A 1 258 ? 12.849 -17.247 -7.996 1.00 93.31 258 THR A N 1
ATOM 1937 C CA . THR A 1 258 ? 12.327 -18.469 -8.639 1.00 93.31 258 THR A CA 1
ATOM 1938 C C . THR A 1 258 ? 12.351 -18.420 -10.169 1.00 93.31 258 THR A C 1
ATOM 1940 O O . THR A 1 258 ? 12.037 -19.417 -10.823 1.00 93.31 258 THR A O 1
ATOM 1943 N N . ASP A 1 259 ? 12.706 -17.279 -10.767 1.00 92.88 259 ASP A N 1
ATOM 1944 C CA . ASP A 1 259 ? 12.742 -17.133 -12.217 1.00 92.88 259 ASP A CA 1
ATOM 1945 C C . ASP A 1 259 ? 13.981 -17.823 -12.824 1.00 92.88 259 ASP A C 1
ATOM 1947 O O . ASP A 1 259 ? 15.101 -17.561 -12.378 1.00 92.88 259 ASP A O 1
ATOM 1951 N N . PRO A 1 260 ? 13.842 -18.628 -13.897 1.00 87.06 260 PRO A N 1
ATOM 1952 C CA . PRO A 1 260 ? 14.977 -19.298 -14.539 1.00 87.06 260 PRO A CA 1
ATOM 1953 C C . PRO A 1 260 ? 16.091 -18.371 -15.056 1.00 87.06 260 PRO A C 1
ATOM 1955 O O . PRO A 1 260 ? 17.162 -18.861 -15.404 1.00 87.06 260 PRO A O 1
ATOM 1958 N N . GLN A 1 261 ? 15.850 -17.058 -15.169 1.00 83.31 261 GLN A N 1
ATOM 1959 C CA . GLN A 1 261 ? 16.839 -16.071 -15.626 1.00 83.31 261 GLN A CA 1
ATOM 1960 C C . GLN A 1 261 ? 17.503 -15.291 -14.470 1.00 83.31 261 GLN A C 1
ATOM 1962 O O . GLN A 1 261 ? 18.437 -14.524 -14.720 1.00 83.31 261 GLN A O 1
ATOM 1967 N N . ALA A 1 262 ? 17.072 -15.499 -13.218 1.00 78.06 262 ALA A N 1
ATOM 1968 C CA . ALA A 1 262 ? 17.471 -14.696 -12.060 1.00 78.06 262 ALA A CA 1
ATOM 1969 C C . ALA A 1 262 ? 18.981 -14.722 -11.775 1.00 78.06 262 ALA A C 1
ATOM 1971 O O . ALA A 1 262 ? 19.603 -13.662 -11.679 1.00 78.06 262 ALA A O 1
ATOM 1972 N N . GLU A 1 263 ? 19.588 -15.913 -11.692 1.00 72.06 263 GLU A N 1
ATOM 1973 C CA . GLU A 1 263 ? 21.024 -16.069 -11.406 1.00 72.06 263 GLU A CA 1
ATOM 1974 C C . GLU A 1 263 ? 21.901 -15.426 -12.490 1.00 72.06 263 GLU A C 1
ATOM 1976 O O . GLU A 1 263 ? 22.856 -14.714 -12.184 1.00 72.06 263 GLU A O 1
ATOM 1981 N N . SER A 1 264 ? 21.548 -15.626 -13.765 1.00 76.00 264 SER A N 1
ATOM 1982 C CA . SER A 1 264 ? 22.291 -15.073 -14.904 1.00 76.00 264 SER A CA 1
ATOM 1983 C C . SER A 1 264 ? 22.202 -13.551 -15.027 1.00 76.00 264 SER A C 1
ATOM 1985 O O . SER A 1 264 ? 23.093 -12.931 -15.607 1.00 76.00 264 SER A O 1
ATOM 1987 N N . GLU A 1 265 ? 21.132 -12.944 -14.510 1.00 81.81 265 GLU A N 1
ATOM 1988 C CA . GLU A 1 265 ? 20.871 -11.512 -14.664 1.00 81.81 265 GLU A CA 1
ATOM 1989 C C . GLU A 1 265 ? 21.110 -10.689 -13.394 1.00 81.81 265 GLU A C 1
ATOM 1991 O O . GLU A 1 265 ? 21.084 -9.463 -13.480 1.00 81.81 265 GLU A O 1
ATOM 1996 N N . ALA A 1 266 ? 21.365 -11.322 -12.242 1.00 89.00 266 ALA A N 1
ATOM 1997 C CA . ALA A 1 266 ? 21.676 -10.658 -10.971 1.00 89.00 266 ALA A CA 1
ATOM 1998 C C . ALA A 1 266 ? 20.695 -9.517 -10.617 1.00 89.00 266 ALA A C 1
ATOM 2000 O O . ALA A 1 266 ? 21.095 -8.393 -10.292 1.00 89.00 266 ALA A O 1
ATOM 2001 N N . TRP A 1 267 ? 19.392 -9.796 -10.726 1.00 95.19 267 TRP A N 1
ATOM 2002 C CA . TRP A 1 267 ? 18.342 -8.833 -10.394 1.00 95.19 267 TRP A CA 1
ATOM 2003 C C . TRP A 1 267 ? 18.336 -8.471 -8.909 1.00 95.19 267 TRP A C 1
ATOM 2005 O O . TRP A 1 267 ? 18.651 -9.288 -8.045 1.00 95.19 267 TRP A O 1
ATOM 2015 N N . ARG A 1 268 ? 17.930 -7.235 -8.607 1.00 95.94 268 ARG A N 1
ATOM 2016 C CA . ARG A 1 268 ? 17.801 -6.736 -7.231 1.00 95.94 268 ARG A CA 1
ATOM 2017 C C . ARG A 1 268 ? 16.564 -5.860 -7.070 1.00 95.94 268 ARG A C 1
ATOM 2019 O O . ARG A 1 268 ? 16.208 -5.110 -7.981 1.00 95.94 268 ARG A O 1
ATOM 2026 N N . VAL A 1 269 ? 15.962 -5.900 -5.886 1.00 98.56 269 VAL A N 1
ATOM 2027 C CA . VAL A 1 269 ? 14.866 -5.008 -5.491 1.00 98.56 269 VAL A CA 1
ATOM 2028 C C . VAL A 1 269 ? 15.377 -4.069 -4.403 1.00 98.56 269 VAL A C 1
ATOM 2030 O O . VAL A 1 269 ? 16.036 -4.502 -3.461 1.00 98.56 269 VAL A O 1
ATOM 2033 N N . ILE A 1 270 ? 15.085 -2.776 -4.511 1.00 98.69 270 ILE A N 1
ATOM 2034 C CA . ILE A 1 270 ? 15.391 -1.781 -3.474 1.00 98.69 270 ILE A CA 1
ATOM 2035 C C . ILE A 1 270 ? 14.173 -0.895 -3.211 1.00 98.69 270 ILE A C 1
ATOM 2037 O O . ILE A 1 270 ? 13.248 -0.861 -4.015 1.00 98.69 270 ILE A O 1
ATOM 2041 N N . ILE A 1 271 ? 14.191 -0.147 -2.109 1.00 98.75 271 ILE A N 1
ATOM 2042 C CA . ILE A 1 271 ? 13.216 0.914 -1.825 1.00 98.75 271 ILE A CA 1
ATOM 2043 C C . ILE A 1 271 ? 13.904 2.263 -2.061 1.00 98.75 271 ILE A C 1
ATOM 2045 O O . ILE A 1 271 ? 15.073 2.436 -1.693 1.00 98.75 271 ILE A O 1
ATOM 2049 N N . ALA A 1 272 ? 13.205 3.199 -2.704 1.00 98.31 272 ALA A N 1
ATOM 2050 C CA . ALA A 1 272 ? 13.710 4.541 -2.967 1.00 98.31 272 ALA A CA 1
ATOM 2051 C C . ALA A 1 272 ? 14.024 5.277 -1.653 1.00 98.31 272 ALA A C 1
ATOM 2053 O O . ALA A 1 272 ? 13.172 5.393 -0.780 1.00 98.31 272 ALA A O 1
ATOM 2054 N N . GLN A 1 273 ? 15.246 5.804 -1.523 1.00 96.06 273 GLN A N 1
ATOM 2055 C CA . GLN A 1 273 ? 15.683 6.521 -0.311 1.00 96.06 273 GLN A CA 1
ATOM 2056 C C . GLN A 1 273 ? 14.987 7.878 -0.125 1.00 96.06 273 GLN A C 1
ATOM 2058 O O . GLN A 1 273 ? 14.957 8.411 0.977 1.00 96.06 273 GLN A O 1
ATOM 2063 N N . GLU A 1 274 ? 14.437 8.434 -1.204 1.00 96.44 274 GLU A N 1
ATOM 2064 C CA . GLU A 1 274 ? 13.725 9.715 -1.201 1.00 96.44 274 GLU A CA 1
ATOM 2065 C C . GLU A 1 274 ? 12.221 9.579 -0.921 1.00 96.44 274 GLU A C 1
ATOM 2067 O O . GLU A 1 274 ? 11.526 10.596 -0.864 1.00 96.44 274 GLU A O 1
ATOM 2072 N N . ASP A 1 275 ? 11.716 8.349 -0.763 1.00 95.62 275 ASP A N 1
ATOM 2073 C CA . ASP A 1 275 ? 10.316 8.097 -0.431 1.00 95.62 275 ASP A CA 1
ATOM 2074 C C . ASP A 1 275 ? 9.996 8.573 0.991 1.00 95.62 275 ASP A C 1
ATOM 2076 O O . ASP A 1 275 ? 10.630 8.162 1.964 1.00 95.62 275 ASP A O 1
ATOM 2080 N N . ARG A 1 276 ? 9.013 9.466 1.103 1.00 93.50 276 ARG A N 1
ATOM 2081 C CA . ARG A 1 276 ? 8.615 10.125 2.349 1.00 93.50 276 ARG A CA 1
ATOM 2082 C C . ARG A 1 276 ? 7.168 10.592 2.251 1.00 93.50 276 ARG A C 1
ATOM 2084 O O . ARG A 1 276 ? 6.674 10.803 1.145 1.00 93.50 276 ARG A O 1
ATOM 2091 N N . ASP A 1 277 ? 6.503 10.755 3.392 1.00 92.19 277 ASP A N 1
ATOM 2092 C CA . ASP A 1 277 ? 5.178 11.380 3.423 1.00 92.19 277 ASP A CA 1
ATOM 2093 C C . ASP A 1 277 ? 5.314 12.864 3.021 1.00 92.19 277 ASP A C 1
ATOM 2095 O O . ASP A 1 277 ? 6.318 13.491 3.373 1.00 92.19 277 ASP A O 1
ATOM 2099 N N . PRO A 1 278 ? 4.368 13.440 2.257 1.00 90.69 278 PRO A N 1
ATOM 2100 C CA . PRO A 1 278 ? 4.390 14.865 1.931 1.00 90.69 278 PRO A CA 1
ATOM 2101 C C . PRO A 1 278 ? 4.066 15.776 3.129 1.00 90.69 278 PRO A C 1
ATOM 2103 O O . PRO A 1 278 ? 4.245 16.988 3.013 1.00 90.69 278 PRO A O 1
ATOM 2106 N N . LEU A 1 279 ? 3.577 15.230 4.250 1.00 88.94 279 LEU A N 1
ATOM 2107 C CA . LEU A 1 279 ? 3.289 15.959 5.484 1.00 88.94 279 LEU A CA 1
ATOM 2108 C C . LEU A 1 279 ? 4.353 15.662 6.551 1.00 88.94 279 LEU A C 1
ATOM 2110 O O . LEU A 1 279 ? 4.430 14.555 7.087 1.00 88.94 279 LEU A O 1
ATOM 2114 N N . ASP A 1 280 ? 5.132 16.681 6.913 1.00 75.88 280 ASP A N 1
ATOM 2115 C CA . ASP A 1 280 ? 6.047 16.621 8.054 1.00 75.88 280 ASP A CA 1
ATOM 2116 C C . ASP A 1 280 ? 5.293 16.811 9.385 1.00 75.88 280 ASP A C 1
ATOM 2118 O O . ASP A 1 280 ? 4.461 17.708 9.539 1.00 75.88 280 ASP A O 1
ATOM 2122 N N . ASP A 1 281 ? 5.628 16.003 10.394 1.00 65.25 281 ASP A N 1
ATOM 2123 C CA . ASP A 1 281 ? 5.174 16.207 11.775 1.00 65.25 281 ASP A CA 1
ATOM 2124 C C . ASP A 1 281 ? 6.031 17.309 12.434 1.00 65.25 281 ASP A C 1
ATOM 2126 O O . ASP A 1 281 ? 7.072 17.041 13.041 1.00 65.25 281 ASP A O 1
ATOM 2130 N N . GLU A 1 282 ? 5.623 18.578 12.306 1.00 57.44 282 GLU A N 1
ATOM 2131 C CA . GLU A 1 282 ? 6.345 19.703 12.931 1.00 57.44 282 GLU A CA 1
ATOM 2132 C C . GLU A 1 282 ? 6.400 19.603 14.469 1.00 57.44 282 GLU A C 1
ATOM 2134 O O . GLU A 1 282 ? 7.371 20.046 15.087 1.00 57.44 282 GLU A O 1
ATOM 2139 N N . ALA A 1 283 ? 5.421 18.954 15.110 1.00 53.84 283 ALA A N 1
ATOM 2140 C CA . ALA A 1 283 ? 5.460 18.697 16.551 1.00 53.84 283 ALA A CA 1
ATOM 2141 C C . ALA A 1 283 ? 6.500 17.619 16.925 1.00 53.84 283 ALA A C 1
ATOM 2143 O O . ALA A 1 283 ? 6.960 17.557 18.065 1.00 53.84 283 ALA A O 1
ATOM 2144 N N . ALA A 1 284 ? 6.916 16.785 15.967 1.00 48.59 284 ALA A N 1
ATOM 2145 C CA . ALA A 1 284 ? 8.025 15.851 16.114 1.00 48.59 284 ALA A CA 1
ATOM 2146 C C . ALA A 1 284 ? 9.406 16.476 15.853 1.00 48.59 284 ALA A C 1
ATOM 2148 O O . ALA A 1 284 ? 10.400 15.869 16.277 1.00 48.59 284 ALA A O 1
ATOM 2149 N N . SER A 1 285 ? 9.488 17.619 15.162 1.00 46.59 285 SER A N 1
ATOM 2150 C CA . SER A 1 285 ? 10.740 18.346 14.893 1.00 46.59 285 SER A CA 1
ATOM 2151 C C . SER A 1 285 ? 11.023 19.443 15.929 1.00 46.59 285 SER A C 1
ATOM 2153 O O . SER A 1 285 ? 12.187 19.708 16.238 1.00 46.59 285 SER A O 1
ATOM 2155 N N . GLN A 1 286 ? 9.982 20.017 16.537 1.00 44.69 286 GLN A N 1
ATOM 2156 C CA . GLN A 1 286 ? 10.091 21.002 17.610 1.00 44.69 286 GLN A CA 1
ATOM 2157 C C . GLN A 1 286 ? 9.901 20.346 18.985 1.00 44.69 286 GLN A C 1
ATOM 2159 O O . GLN A 1 286 ? 8.803 19.952 19.365 1.00 44.69 286 GLN A O 1
ATOM 2164 N N . ASN A 1 287 ? 10.972 20.267 19.782 1.00 42.28 287 ASN A N 1
ATOM 2165 C CA . ASN A 1 287 ? 10.939 19.722 21.147 1.00 42.28 287 ASN A CA 1
ATOM 2166 C C . ASN A 1 287 ? 10.335 20.730 22.158 1.00 42.28 287 ASN A C 1
ATOM 2168 O O . ASN A 1 287 ? 10.955 21.061 23.171 1.00 42.28 287 ASN A O 1
ATOM 2172 N N . THR A 1 288 ? 9.153 21.274 21.852 1.00 39.41 288 THR A N 1
ATOM 2173 C CA . THR A 1 288 ? 8.493 22.361 22.591 1.00 39.41 288 THR A CA 1
ATOM 2174 C C . THR A 1 288 ? 6.986 22.133 22.701 1.00 39.41 288 THR A C 1
ATOM 2176 O O . THR A 1 288 ? 6.282 21.993 21.707 1.00 39.41 288 THR A O 1
ATOM 2179 N N . PHE A 1 289 ? 6.490 22.119 23.939 1.00 40.34 289 PHE A N 1
ATOM 2180 C CA . PHE A 1 289 ? 5.093 21.854 24.287 1.00 40.34 289 PHE A CA 1
ATOM 2181 C C . PHE A 1 289 ? 4.099 22.865 23.699 1.00 40.34 289 PHE A C 1
ATOM 2183 O O . PHE A 1 289 ? 4.307 24.072 23.792 1.00 40.34 289 PHE A O 1
ATOM 2190 N N . SER A 1 290 ? 2.920 22.374 23.303 1.00 30.91 290 SER A N 1
ATOM 2191 C CA . SER A 1 290 ? 1.634 23.072 23.473 1.00 30.91 290 SER A CA 1
ATOM 2192 C C . SER A 1 290 ? 0.487 22.056 23.529 1.00 30.91 290 SER A C 1
ATOM 2194 O O . SER A 1 290 ? 0.005 21.602 22.497 1.00 30.91 290 SER A O 1
ATOM 2196 N N . VAL A 1 291 ? 0.017 21.688 24.727 1.00 30.94 291 VAL A N 1
ATOM 2197 C CA . VAL A 1 291 ? -1.233 20.915 24.854 1.00 30.94 291 VAL A CA 1
ATOM 2198 C C . VAL A 1 291 ? -2.404 21.892 24.802 1.00 30.94 291 VAL A C 1
ATOM 2200 O O . VAL A 1 291 ? -2.787 22.462 25.823 1.00 30.94 291 VAL A O 1
ATOM 2203 N N . VAL A 1 292 ? -2.996 22.078 23.621 1.00 29.72 292 VAL A N 1
ATOM 2204 C CA . VAL A 1 292 ? -4.274 22.794 23.493 1.00 29.72 292 VAL A CA 1
ATOM 2205 C C . VAL A 1 292 ? -5.404 21.843 23.887 1.00 29.72 292 VAL A C 1
ATOM 2207 O O . VAL A 1 292 ? -6.031 21.189 23.058 1.00 29.72 292 VAL A O 1
ATOM 2210 N N . SER A 1 293 ? -5.655 21.743 25.193 1.00 29.59 293 SER A N 1
ATOM 2211 C CA . SER A 1 293 ? -6.861 21.095 25.707 1.00 29.59 293 SER A CA 1
ATOM 2212 C C . SER A 1 293 ? -8.044 22.047 25.531 1.00 29.59 293 SER A C 1
ATOM 2214 O O . SER A 1 293 ? -8.225 22.976 26.319 1.00 29.59 293 SER A O 1
ATOM 2216 N N . LEU A 1 294 ? -8.865 21.807 24.506 1.00 29.11 294 LEU A N 1
ATOM 2217 C CA . LEU A 1 294 ? -10.189 22.419 24.388 1.00 29.11 294 LEU A CA 1
ATOM 2218 C C . LEU A 1 294 ? -11.102 21.862 25.489 1.00 29.11 294 LEU A C 1
ATOM 2220 O O . LEU A 1 294 ? -11.848 20.906 25.284 1.00 29.11 294 LEU A O 1
ATOM 2224 N N . ARG A 1 295 ? -11.044 22.461 26.682 1.00 28.19 295 ARG A N 1
ATOM 2225 C CA . ARG A 1 295 ? -12.068 22.257 27.711 1.00 28.19 295 ARG A CA 1
ATOM 2226 C C . ARG A 1 295 ? -13.300 23.075 27.351 1.00 28.19 295 ARG A C 1
ATOM 2228 O O . ARG A 1 295 ? -13.265 24.302 27.386 1.00 28.19 295 ARG A O 1
ATOM 2235 N N . CYS A 1 296 ? -14.402 22.392 27.067 1.00 28.50 296 CYS A N 1
ATOM 2236 C CA . CYS A 1 296 ? -15.712 23.024 27.037 1.00 28.50 296 CYS A CA 1
ATOM 2237 C C . CYS A 1 296 ? -16.119 23.365 28.482 1.00 28.50 296 CYS A C 1
ATOM 2239 O O . CYS A 1 296 ? -16.414 22.471 29.274 1.00 28.50 296 CYS A O 1
ATOM 2241 N N . CYS A 1 297 ? -16.082 24.647 28.851 1.00 30.06 297 CYS A N 1
ATOM 2242 C CA . CYS A 1 297 ? -16.495 25.104 30.179 1.00 30.06 297 CYS A CA 1
ATOM 2243 C C . CYS A 1 297 ? -18.028 25.132 30.299 1.00 30.06 297 CYS A C 1
ATOM 2245 O O . CYS A 1 297 ? -18.652 26.180 30.145 1.00 30.06 297 CYS A O 1
ATOM 2247 N N . SER A 1 298 ? -18.640 23.993 30.626 1.00 38.75 298 SER A N 1
ATOM 2248 C CA . SER A 1 298 ? -20.007 23.947 31.149 1.00 38.75 298 SER A CA 1
ATOM 2249 C C . SER A 1 298 ? -19.995 24.270 32.649 1.00 38.75 298 SER A C 1
ATOM 2251 O O . SER A 1 298 ? -19.582 23.458 33.475 1.00 38.75 298 SER A O 1
ATOM 2253 N N . GLY A 1 299 ? -20.415 25.481 33.027 1.00 30.91 299 GLY A N 1
ATOM 2254 C CA . GLY A 1 299 ? -20.308 25.904 34.427 1.00 30.91 299 GLY A CA 1
ATOM 2255 C C . GLY A 1 299 ? -20.836 27.297 34.747 1.00 30.91 299 GLY A C 1
ATOM 2256 O O . GLY A 1 299 ? -20.082 28.132 35.233 1.00 30.91 299 GLY A O 1
ATOM 2257 N N . ALA A 1 300 ? -22.131 27.535 34.535 1.00 30.59 300 ALA A N 1
ATOM 2258 C CA . ALA A 1 300 ? -22.846 28.641 35.169 1.00 30.59 300 ALA A CA 1
ATOM 2259 C C . ALA A 1 300 ? -23.970 28.062 36.041 1.00 30.59 300 ALA A C 1
ATOM 2261 O O . ALA A 1 300 ? -25.025 27.679 35.539 1.00 30.59 300 ALA A O 1
ATOM 2262 N N . GLN A 1 301 ? -23.723 27.948 37.348 1.00 31.25 301 GLN A N 1
ATOM 2263 C CA . GLN A 1 301 ? -24.765 27.604 38.315 1.00 31.25 301 GLN A CA 1
ATOM 2264 C C . GLN A 1 301 ? -25.701 28.803 38.497 1.00 31.25 301 GLN A C 1
ATOM 2266 O O . GLN A 1 301 ? -25.248 29.910 38.780 1.00 31.25 301 GLN A O 1
ATOM 2271 N N . SER A 1 302 ? -27.008 28.581 38.375 1.00 29.95 302 SER A N 1
ATOM 2272 C CA . SER A 1 302 ? -28.018 29.579 38.717 1.00 29.95 302 SER A CA 1
ATOM 2273 C C . SER A 1 302 ? -28.264 29.592 40.229 1.00 29.95 302 SER A C 1
ATOM 2275 O O . SER A 1 302 ? -28.949 28.709 40.749 1.00 29.95 302 SER A O 1
ATOM 2277 N N . SER A 1 303 ? -27.758 30.601 40.936 1.00 30.12 303 SER A N 1
ATOM 2278 C CA . SER A 1 303 ? -28.230 30.940 42.281 1.00 30.12 303 SER A CA 1
ATOM 2279 C C . SER A 1 303 ? -29.379 31.949 42.190 1.00 30.12 303 SER A C 1
ATOM 2281 O O . SER A 1 303 ? -29.191 33.096 41.795 1.00 30.12 303 SER A O 1
ATOM 2283 N N . PHE A 1 304 ? -30.581 31.510 42.568 1.00 29.33 304 PHE A N 1
ATOM 2284 C CA . PHE A 1 304 ? -31.720 32.396 42.821 1.00 29.33 304 PHE A CA 1
ATOM 2285 C C . PHE A 1 304 ? -31.436 33.261 44.059 1.00 29.33 304 PHE A C 1
ATOM 2287 O O . PHE A 1 304 ? -31.106 32.718 45.113 1.00 29.33 304 PHE A O 1
ATOM 2294 N N . VAL A 1 305 ? -31.618 34.579 43.947 1.00 30.94 305 VAL A N 1
ATOM 2295 C CA . VAL A 1 305 ? -31.787 35.502 45.083 1.00 30.94 305 VAL A CA 1
ATOM 2296 C C . VAL A 1 305 ? -32.860 36.526 44.700 1.00 30.94 305 VAL A C 1
ATOM 2298 O O . VAL A 1 305 ? -32.925 36.947 43.545 1.00 30.94 305 VAL A O 1
ATOM 2301 N N . ASP A 1 306 ? -33.723 36.861 45.658 1.00 28.27 306 ASP A N 1
ATOM 2302 C CA . ASP A 1 306 ? -34.972 37.598 45.454 1.00 28.27 306 ASP A CA 1
ATOM 2303 C C . ASP A 1 306 ? -34.844 39.073 45.020 1.00 28.27 306 ASP A C 1
ATOM 2305 O O . ASP A 1 306 ? -33.836 39.754 45.209 1.00 28.27 306 ASP A O 1
ATOM 2309 N N . GLU A 1 307 ? -35.957 39.546 44.457 1.00 27.83 307 GLU A N 1
ATOM 2310 C CA . GLU A 1 307 ? -36.265 40.907 44.001 1.00 27.83 307 GLU A CA 1
ATOM 2311 C C . GLU A 1 307 ? -36.233 41.959 45.149 1.00 27.83 307 GLU A C 1
ATOM 2313 O O . GLU A 1 307 ? -36.393 41.601 46.319 1.00 27.83 307 GLU A O 1
ATOM 2318 N N . PRO A 1 308 ? -36.124 43.278 44.854 1.00 34.78 308 PRO A N 1
ATOM 2319 C CA . PRO A 1 308 ? -37.368 44.006 44.565 1.00 34.78 308 PRO A CA 1
ATOM 2320 C C . PRO A 1 308 ? -37.296 45.137 43.512 1.00 34.78 308 PRO A C 1
ATOM 2322 O O . PRO A 1 308 ? -36.453 46.029 43.556 1.00 34.78 308 PRO A O 1
ATOM 2325 N N . ARG A 1 309 ? -38.310 45.131 42.635 1.00 30.25 309 ARG A N 1
ATOM 2326 C CA . ARG A 1 309 ? -38.998 46.245 41.938 1.00 30.25 309 ARG A CA 1
ATOM 2327 C C . ARG A 1 309 ? -38.345 47.641 41.915 1.00 30.25 309 ARG A C 1
ATOM 2329 O O . ARG A 1 309 ? -38.312 48.316 42.939 1.00 30.25 309 ARG A O 1
ATOM 2336 N N . HIS A 1 310 ? -38.201 48.209 40.710 1.00 29.72 310 HIS A N 1
ATOM 2337 C CA . HIS A 1 310 ? -38.812 49.517 40.407 1.00 29.72 310 HIS A CA 1
ATOM 2338 C C . HIS A 1 310 ? -39.059 49.752 38.896 1.00 29.72 310 HIS A C 1
ATOM 2340 O O . HIS A 1 310 ? -38.514 49.059 38.044 1.00 29.72 310 HIS A O 1
ATOM 2346 N N . LYS A 1 311 ? -39.947 50.715 38.602 1.00 29.64 311 LYS A N 1
ATOM 2347 C CA . LYS A 1 311 ? -40.406 51.212 37.275 1.00 29.64 311 LYS A CA 1
ATOM 2348 C C . LYS A 1 311 ? -39.217 51.759 36.437 1.00 29.64 311 LYS A C 1
ATOM 2350 O O . LYS A 1 311 ? -38.208 52.107 37.033 1.00 29.64 311 LYS A O 1
ATOM 2355 N N . ASP A 1 312 ? -39.246 51.938 35.109 1.00 30.42 312 ASP A N 1
ATOM 2356 C CA . ASP A 1 312 ? -40.354 52.276 34.191 1.00 30.42 312 ASP A CA 1
ATOM 2357 C C . ASP A 1 312 ? -40.025 51.914 32.706 1.00 30.42 312 ASP A C 1
ATOM 2359 O O . ASP A 1 312 ? -39.065 51.202 32.420 1.00 30.42 312 ASP A O 1
ATOM 2363 N N . LYS A 1 313 ? -40.849 52.370 31.752 1.00 31.55 313 LYS A N 1
ATOM 2364 C CA . LYS A 1 313 ? -40.899 51.977 30.330 1.00 31.55 313 LYS A CA 1
ATOM 2365 C C . LYS A 1 313 ? -39.846 52.618 29.400 1.00 31.55 313 LYS A C 1
ATOM 2367 O O . LYS A 1 313 ? -39.343 53.708 29.639 1.00 31.55 313 LYS A O 1
ATOM 2372 N N . SER A 1 314 ? -39.770 52.013 28.205 1.00 28.02 314 SER A N 1
ATOM 2373 C CA . SER A 1 314 ? -39.351 52.560 26.894 1.00 28.02 314 SER A CA 1
ATOM 2374 C C . SER A 1 314 ? -37.863 52.518 26.502 1.00 28.02 314 SER A C 1
ATOM 2376 O O . SER A 1 314 ? -37.041 53.239 27.047 1.00 28.02 314 SER A O 1
ATOM 2378 N N . ALA A 1 315 ? -37.560 51.702 25.479 1.00 31.30 315 ALA A N 1
ATOM 2379 C CA . ALA A 1 315 ? -36.815 52.056 24.255 1.00 31.30 315 ALA A CA 1
ATOM 2380 C C . ALA A 1 315 ? -36.464 50.774 23.468 1.00 31.30 315 ALA A C 1
ATOM 2382 O O . ALA A 1 315 ? -35.593 50.009 23.872 1.00 31.30 315 ALA A O 1
ATOM 2383 N N . TRP A 1 316 ? -37.111 50.541 22.320 1.00 28.53 316 TRP A N 1
ATOM 2384 C CA . TRP A 1 316 ? -36.575 49.613 21.315 1.00 28.53 316 TRP A CA 1
ATOM 2385 C C . TRP A 1 316 ? -35.487 50.344 20.524 1.00 28.53 316 TRP A C 1
ATOM 2387 O O . TRP A 1 316 ? -35.759 51.387 19.933 1.00 28.53 316 TRP A O 1
ATOM 2397 N N . GLY A 1 317 ? -34.270 49.805 20.498 1.00 27.77 317 GLY A N 1
ATOM 2398 C CA . GLY A 1 317 ? -33.145 50.420 19.794 1.00 27.77 317 GLY A CA 1
ATOM 2399 C C . GLY A 1 317 ? -31.992 49.443 19.616 1.00 27.77 317 GLY A C 1
ATOM 2400 O O . GLY A 1 317 ? -31.126 49.335 20.479 1.00 27.77 317 GLY A O 1
ATOM 2401 N N . ALA A 1 318 ? -31.982 48.721 18.496 1.00 30.83 318 ALA A N 1
ATOM 2402 C CA . ALA A 1 318 ? -30.900 47.802 18.173 1.00 30.83 318 ALA A CA 1
ATOM 2403 C C . ALA A 1 318 ? -29.596 48.564 17.882 1.00 30.83 318 ALA A C 1
ATOM 2405 O O . ALA A 1 318 ? -29.568 49.482 17.060 1.00 30.83 318 ALA A O 1
ATOM 2406 N N . ARG A 1 319 ? -28.496 48.129 18.501 1.00 26.66 319 ARG A N 1
ATOM 2407 C CA . ARG A 1 319 ? -27.131 48.475 18.094 1.00 26.66 319 ARG A CA 1
ATOM 2408 C C . ARG A 1 319 ? -26.269 47.222 18.161 1.00 26.66 319 ARG A C 1
ATOM 2410 O O . ARG A 1 319 ? -25.973 46.727 19.240 1.00 26.66 319 ARG A O 1
ATOM 2417 N N . VAL A 1 320 ? -25.891 46.718 16.990 1.00 29.17 320 VAL A N 1
ATOM 2418 C CA . VAL A 1 320 ? -24.857 45.690 16.848 1.00 29.17 320 VAL A CA 1
ATOM 2419 C C . VAL A 1 320 ? -23.520 46.414 16.735 1.00 29.17 320 VAL A C 1
ATOM 2421 O O . VAL A 1 320 ? -23.325 47.192 15.803 1.00 29.17 320 VAL A O 1
ATOM 2424 N N . SER A 1 321 ? -22.613 46.169 17.675 1.00 27.47 321 SER A N 1
ATOM 2425 C CA . SER A 1 321 ? -21.211 46.582 17.595 1.00 27.47 321 SER A CA 1
ATOM 2426 C C . SER A 1 321 ? -20.339 45.346 17.393 1.00 27.47 321 SER A C 1
ATOM 2428 O O . SER A 1 321 ? -20.281 44.473 18.255 1.00 27.47 321 SER A O 1
ATOM 2430 N N . LEU A 1 322 ? -19.677 45.274 16.239 1.00 28.72 322 LEU A N 1
ATOM 2431 C CA . LEU A 1 322 ? -18.609 44.314 15.968 1.00 28.72 322 LEU A CA 1
ATOM 2432 C C . LEU A 1 322 ? -17.328 44.808 16.647 1.00 28.72 322 LEU A C 1
ATOM 2434 O O . LEU A 1 322 ? -16.777 45.823 16.226 1.00 28.72 322 LEU A O 1
ATOM 2438 N N . GLU A 1 323 ? -16.846 44.090 17.659 1.00 28.41 323 GLU A N 1
ATOM 2439 C CA . GLU A 1 323 ? -15.508 44.306 18.217 1.00 28.41 323 GLU A CA 1
ATOM 2440 C C . GLU A 1 323 ? -14.522 43.294 17.623 1.00 28.41 323 GLU A C 1
ATOM 2442 O O . GLU A 1 323 ? -14.659 42.082 17.791 1.00 28.41 323 GLU A O 1
ATOM 2447 N N . TYR A 1 324 ? -13.517 43.813 16.918 1.00 26.45 324 TYR A N 1
ATOM 2448 C CA . TYR A 1 324 ? -12.298 43.079 16.588 1.00 26.45 324 TYR A CA 1
ATOM 2449 C C . TYR A 1 324 ? -11.393 43.059 17.825 1.00 26.45 324 TYR A C 1
ATOM 2451 O O . TYR A 1 324 ? -11.082 44.119 18.364 1.00 26.45 324 TYR A O 1
ATOM 2459 N N . PHE A 1 325 ? -10.917 41.881 18.231 1.00 29.47 325 PHE A N 1
ATOM 2460 C CA . PHE A 1 325 ? -9.865 41.757 19.243 1.00 29.47 325 PHE A CA 1
ATOM 2461 C C . PHE A 1 325 ? -8.510 41.486 18.584 1.00 29.47 325 PHE A C 1
ATOM 2463 O O . PHE A 1 325 ? -8.316 40.461 17.930 1.00 29.47 325 PHE A O 1
ATOM 2470 N N . GLU A 1 326 ? -7.560 42.401 18.783 1.00 27.47 326 GLU A N 1
ATOM 2471 C CA . GLU A 1 326 ? -6.155 42.202 18.423 1.00 27.47 326 GLU A CA 1
ATOM 2472 C C . GLU A 1 326 ? -5.456 41.305 19.455 1.00 27.47 326 GLU A C 1
ATOM 2474 O O . GLU A 1 326 ? -5.517 41.548 20.662 1.00 27.47 326 GLU A O 1
ATOM 2479 N N . ALA A 1 327 ? -4.739 40.282 18.986 1.00 29.03 327 ALA A N 1
ATOM 2480 C CA . ALA A 1 327 ? -3.898 39.449 19.838 1.00 29.03 327 ALA A CA 1
ATOM 2481 C C . ALA A 1 327 ? -2.506 40.085 19.999 1.00 29.03 327 ALA A C 1
ATOM 2483 O O . ALA A 1 327 ? -1.706 40.094 19.062 1.00 29.03 327 ALA A O 1
ATOM 2484 N N . THR A 1 328 ? -2.188 40.591 21.192 1.00 29.38 328 THR A N 1
ATOM 2485 C CA . THR A 1 328 ? -0.854 41.124 21.509 1.00 29.38 328 THR A CA 1
ATOM 2486 C C . THR A 1 328 ? 0.085 40.024 22.010 1.00 29.38 328 THR A C 1
ATOM 2488 O O . THR A 1 328 ? -0.119 39.427 23.065 1.00 29.38 328 THR A O 1
ATOM 2491 N N . SER A 1 329 ? 1.157 39.758 21.259 1.00 28.41 329 SER A N 1
ATOM 2492 C CA . SER A 1 329 ? 2.215 38.823 21.652 1.00 28.41 329 SER A CA 1
ATOM 2493 C C . SER A 1 329 ? 3.281 39.516 22.511 1.00 28.41 329 SER A C 1
ATOM 2495 O O . SER A 1 329 ? 3.969 40.439 22.075 1.00 28.41 329 SER A O 1
ATOM 2497 N N . VAL A 1 330 ? 3.458 39.058 23.754 1.00 30.73 330 VAL A N 1
ATOM 2498 C CA . VAL A 1 330 ? 4.503 39.579 24.652 1.00 30.73 330 VAL A CA 1
ATOM 2499 C C . VAL A 1 330 ? 5.795 38.782 24.464 1.00 30.73 330 VAL A C 1
ATOM 2501 O O . VAL A 1 330 ? 5.960 37.695 25.014 1.00 30.73 330 VAL A O 1
ATOM 2504 N N . ILE A 1 331 ? 6.738 39.338 23.699 1.00 32.69 331 ILE A N 1
ATOM 2505 C CA . ILE A 1 331 ? 8.083 38.769 23.520 1.00 32.69 331 ILE A CA 1
ATOM 2506 C C . ILE A 1 331 ? 9.019 39.321 24.604 1.00 32.69 331 ILE A C 1
ATOM 2508 O O . ILE A 1 331 ? 9.478 40.463 24.533 1.00 32.69 331 ILE A O 1
ATOM 2512 N N . GLY A 1 332 ? 9.342 38.495 25.601 1.00 29.75 332 GLY A N 1
ATOM 2513 C CA . GLY A 1 332 ? 10.326 38.827 26.632 1.00 29.75 332 GLY A CA 1
ATOM 2514 C C . GLY A 1 332 ? 11.763 38.770 26.101 1.00 29.75 332 GLY A C 1
ATOM 2515 O O . GLY A 1 332 ? 12.295 37.688 25.869 1.00 29.75 332 GLY A O 1
ATOM 2516 N N . LYS A 1 333 ? 12.421 39.926 25.947 1.00 31.09 333 LYS A N 1
ATOM 2517 C CA . LYS A 1 333 ? 13.863 40.001 25.647 1.00 31.09 333 LYS A CA 1
ATOM 2518 C C . LYS A 1 333 ? 14.688 39.924 26.933 1.00 31.09 333 LYS A C 1
ATOM 2520 O O . LYS A 1 333 ? 14.647 40.843 27.748 1.00 31.09 333 LYS A O 1
ATOM 2525 N N . THR A 1 334 ? 15.501 38.883 27.084 1.00 32.06 334 THR A N 1
ATOM 2526 C CA . THR A 1 334 ? 16.558 38.828 28.102 1.00 32.06 334 THR A CA 1
ATOM 2527 C C . THR A 1 334 ? 17.731 39.721 27.690 1.00 32.06 334 THR A C 1
ATOM 2529 O O . THR A 1 334 ? 18.417 39.470 26.702 1.00 32.06 334 THR A O 1
ATOM 2532 N N . ALA A 1 335 ? 17.966 40.794 28.446 1.00 33.53 335 ALA A N 1
ATOM 2533 C CA . ALA A 1 335 ? 19.090 41.698 28.220 1.00 33.53 335 ALA A CA 1
ATOM 2534 C C . ALA A 1 335 ? 20.327 41.237 29.006 1.00 33.53 335 ALA A C 1
ATOM 2536 O O . ALA A 1 335 ? 20.311 41.206 30.237 1.00 33.53 335 ALA A O 1
ATOM 2537 N N . ALA A 1 336 ? 21.419 40.938 28.302 1.00 34.41 336 ALA A N 1
ATOM 2538 C CA . ALA A 1 336 ? 22.722 40.752 28.931 1.00 34.41 336 ALA A CA 1
ATOM 2539 C C . ALA A 1 336 ? 23.228 42.088 29.506 1.00 34.41 336 ALA A C 1
ATOM 2541 O O . ALA A 1 336 ? 23.260 43.100 28.803 1.00 34.41 336 ALA A O 1
ATOM 2542 N N . ARG A 1 337 ? 23.662 42.091 30.772 1.00 34.12 337 ARG A N 1
ATOM 2543 C CA . ARG A 1 337 ? 24.418 43.199 31.374 1.00 34.12 337 ARG A CA 1
ATOM 2544 C C . ARG A 1 337 ? 25.864 42.774 31.589 1.00 34.12 337 ARG A C 1
ATOM 2546 O O . ARG A 1 337 ? 26.126 41.773 32.246 1.00 34.12 337 ARG A O 1
ATOM 2553 N N . SER A 1 338 ? 26.780 43.560 31.036 1.00 30.86 338 SER A N 1
ATOM 2554 C CA . SER A 1 338 ? 28.219 43.484 31.280 1.00 30.86 338 SER A CA 1
ATOM 2555 C C . SER A 1 338 ? 28.679 44.644 32.168 1.00 30.86 338 SER A C 1
ATOM 2557 O O . SER A 1 338 ? 27.970 45.647 32.286 1.00 30.86 338 SER A O 1
ATOM 2559 N N . ARG A 1 339 ? 29.916 44.523 32.678 1.00 37.69 339 ARG A N 1
ATOM 2560 C CA . ARG A 1 339 ? 30.633 45.427 33.604 1.00 37.69 339 ARG A CA 1
ATOM 2561 C C . ARG A 1 339 ? 30.201 45.254 35.071 1.00 37.69 339 ARG A C 1
ATOM 2563 O O . ARG A 1 339 ? 29.012 45.145 35.348 1.00 37.69 339 ARG A O 1
ATOM 2570 N N . THR A 1 340 ? 31.121 45.249 36.034 1.00 43.16 340 THR A N 1
ATOM 2571 C CA . THR A 1 340 ? 32.575 45.547 35.986 1.00 43.16 340 THR A CA 1
ATOM 2572 C C . THR A 1 340 ? 33.437 44.330 36.272 1.00 43.16 340 THR A C 1
ATOM 2574 O O . THR A 1 340 ? 33.133 43.667 37.285 1.00 43.16 340 THR A O 1
#

Foldseek 3Di:
DDAAPVLVLLQVLCCQQQNLLQADPLFDFFWPFAAPAADVPQRAQEEAEFQDPALLLLVPDPLNHAEYEHQHDLPSDDDPDQDCPPDSSSVSSVVCNVRNHTYGYRHSSQQQADCHLLVLLVVLAPFWDDKAALAHDPDDPPPRPRGHHKMKTFGPDWAAPVVVVVSSCVSLVHPDWDKAAAPQAPDRTFGMEIEGAAACLVRPLPPPGREYEYQDDDPVSCVSQSVVNHIYIHDHHCSSPVSCVVVVQVSSVVSLVPDPCCVVSVHHYYYRPPHDDPDDPVCVVDPDDDDPPPDPDPDDDDDDDDDDDDDDDDDDDDDDDDDDDDDDDDDDDDDDDDDD

Radius of gyration: 27.48 Å; Cα contacts (8 Å, |Δi|>4): 583; chains: 1; bounding box: 74×72×74 Å

Mean predicted aligned error: 10.71 Å

pLDDT: mean 83.91, std 24.27, range [26.45, 98.88]

InterPro domains:
  IPR002678 DUF34/NIF3 [PF01784] (9-259)
  IPR002678 DUF34/NIF3 [PTHR13799] (8-279)
  IPR002678 DUF34/NIF3 [TIGR00486] (8-256)
  IPR036069 DUF34/NIF3 superfamily [SSF102705] (9-279)